Protein AF-A0A957HZ79-F1 (afdb_monomer_lite)

Secondary structure (DSSP, 8-state):
--SEEEEEE-TTSS-EEEEEEB-TTS-B-S--EEEEEE-EEEEE-TTSS-EEEEEEETTEEEEEEE-TTSTT---EEEEEEB--------SSPPPHHHHHHHHHHHTTS----S----PPPPPSSTTS-SSPEEEPSSBSSS-EEETTTHHHHHHHHHHHHHHHSS-GGGBEEES---TTPPPPTTS-S--GGGGT-EEEE-GGGGSSSS-SEEEEEEEETTEEEEEEEEEPS--SSSSSB---SPPEEGGGGGSS-HHHHHHTSEE-SSPPPS-EEEHHHHHHHTT-EE-PPPTTTTT-GGG--TTEEE--TT--HHHHTT-

Foldseek 3Di:
DLQWDWFWDCPPQFTWIWIFGADPVRDGPDDIGTLQDTFGQWEAEPVNQKIWGWDDDPQKIFIWIDGSPDHPDIDTPDMDRHDDDNDYYDPDDDDVVNVVVVCVVVVPDPPDQLWDLPADDQDPDPPDFRWDWDADQAAEPGRTATSRQRRLLVSLQVVCCVQAVDRQVRYFDAQADDLPGDDDVPDDSLDLSPLRFKTFGDPCQLQDPDHQKFWAWRRDPNFIAIWIKGFHPDFPPPHAAFDDGFTWRQNQLVDPDVVQLQQNTGTDPDRDRTGIDGSQSSCVSSQWHFDTFAPRCSNDVVSRRNRMTGRQVPDDSVRSNSD

pLDDT: mean 90.39, std 8.19, range [56.56, 98.75]

Structure (mmCIF, N/CA/C/O backbone):
data_AF-A0A957HZ79-F1
#
_entry.id   AF-A0A957HZ79-F1
#
loop_
_atom_site.group_PDB
_atom_site.id
_atom_site.type_symbol
_atom_site.label_atom_id
_atom_site.label_alt_id
_atom_site.label_comp_id
_atom_site.label_asym_id
_atom_site.label_entity_id
_atom_site.label_seq_id
_atom_site.pdbx_PDB_ins_code
_atom_site.Cartn_x
_atom_site.Cartn_y
_atom_site.Cartn_z
_atom_site.occupancy
_atom_site.B_iso_or_equiv
_atom_site.auth_seq_id
_atom_site.auth_comp_id
_atom_site.auth_asym_id
_atom_site.auth_atom_id
_atom_site.pdbx_PDB_model_num
ATOM 1 N N . ASP A 1 1 ? 10.209 -15.188 -29.063 1.00 81.69 1 ASP A N 1
ATOM 2 C CA . ASP A 1 1 ? 11.389 -15.549 -29.890 1.00 81.69 1 ASP A CA 1
ATOM 3 C C . ASP A 1 1 ? 12.733 -15.030 -29.335 1.00 81.69 1 ASP A C 1
ATOM 5 O O . ASP A 1 1 ? 13.756 -15.234 -29.975 1.00 81.69 1 ASP A O 1
ATOM 9 N N . GLY A 1 2 ? 12.757 -14.369 -28.166 1.00 84.69 2 GLY A N 1
ATOM 10 C CA . GLY A 1 2 ? 13.987 -13.846 -27.555 1.00 84.69 2 GLY A CA 1
ATOM 11 C C . GLY A 1 2 ? 14.471 -12.502 -28.109 1.00 84.69 2 GLY A C 1
ATOM 12 O O . GLY A 1 2 ? 15.442 -11.965 -27.593 1.00 84.69 2 GLY A O 1
ATOM 13 N N . ARG A 1 3 ? 13.792 -11.920 -29.108 1.00 90.69 3 ARG A N 1
ATOM 14 C CA . ARG A 1 3 ? 14.227 -10.667 -29.755 1.00 90.69 3 ARG A CA 1
ATOM 15 C C . ARG A 1 3 ? 13.744 -9.403 -29.052 1.00 90.69 3 ARG A C 1
ATOM 17 O O . ARG A 1 3 ? 14.265 -8.325 -29.318 1.00 90.69 3 ARG A O 1
ATOM 24 N N . PHE A 1 4 ? 12.737 -9.515 -28.189 1.00 92.25 4 PHE A N 1
ATOM 25 C CA . PHE A 1 4 ? 12.157 -8.380 -27.481 1.00 92.25 4 PHE A CA 1
ATOM 26 C C . PHE A 1 4 ? 11.861 -8.719 -26.022 1.00 92.25 4 PHE A C 1
ATOM 28 O O . PHE A 1 4 ? 11.250 -9.744 -25.720 1.00 92.25 4 PHE A O 1
ATOM 35 N N . LEU A 1 5 ? 12.223 -7.805 -25.124 1.00 92.88 5 LEU A N 1
ATOM 36 C CA . LEU A 1 5 ? 11.755 -7.781 -23.741 1.00 92.88 5 LEU A CA 1
ATOM 37 C C . LEU A 1 5 ? 10.583 -6.804 -23.637 1.00 92.88 5 LEU A C 1
ATOM 39 O O . LEU A 1 5 ? 10.769 -5.608 -23.849 1.00 92.88 5 LEU A O 1
ATOM 43 N N . ALA A 1 6 ? 9.389 -7.293 -23.297 1.00 92.50 6 ALA A N 1
ATOM 44 C CA . ALA A 1 6 ? 8.290 -6.403 -22.929 1.00 92.50 6 ALA A CA 1
ATOM 45 C C . ALA A 1 6 ? 8.449 -5.957 -21.474 1.00 92.50 6 ALA A C 1
ATOM 47 O O . ALA A 1 6 ? 8.749 -6.764 -20.593 1.00 92.50 6 ALA A O 1
ATOM 48 N N . TYR A 1 7 ? 8.233 -4.674 -21.227 1.00 91.12 7 TYR A N 1
ATOM 49 C CA . TYR A 1 7 ? 8.228 -4.089 -19.895 1.00 91.12 7 TYR A CA 1
ATOM 50 C C . TYR A 1 7 ? 7.207 -2.951 -19.836 1.00 91.12 7 TYR A C 1
ATOM 52 O O . TYR A 1 7 ? 6.632 -2.559 -20.852 1.00 91.12 7 TYR A O 1
ATOM 60 N N . TYR A 1 8 ? 6.964 -2.442 -18.634 1.00 89.50 8 TYR A N 1
ATOM 61 C CA . TYR A 1 8 ? 6.154 -1.252 -18.424 1.00 89.50 8 TYR A CA 1
ATOM 62 C C . TYR A 1 8 ? 6.941 -0.239 -17.606 1.00 89.50 8 TYR A C 1
ATOM 64 O O . TYR A 1 8 ? 7.771 -0.612 -16.773 1.00 89.50 8 TYR A O 1
ATOM 72 N N . ASP A 1 9 ? 6.681 1.038 -17.836 1.00 83.44 9 ASP A N 1
ATOM 73 C CA . ASP A 1 9 ? 7.237 2.120 -17.037 1.00 83.44 9 ASP A CA 1
ATOM 74 C C . ASP A 1 9 ? 6.177 3.190 -16.758 1.00 83.44 9 ASP A C 1
ATOM 76 O O . ASP A 1 9 ? 5.139 3.239 -17.410 1.00 83.44 9 ASP A O 1
ATOM 80 N N . HIS A 1 10 ? 6.432 4.020 -15.747 1.00 74.25 10 HIS A N 1
ATOM 81 C CA . HIS A 1 10 ? 5.531 5.095 -15.319 1.00 74.25 10 HIS A CA 1
ATOM 82 C C . HIS A 1 10 ? 6.038 6.482 -15.741 1.00 74.25 10 HIS A C 1
ATOM 84 O O . HIS A 1 10 ? 5.609 7.490 -15.178 1.00 74.25 10 HIS A O 1
ATOM 90 N N . SER A 1 11 ? 6.971 6.567 -16.698 1.00 65.50 11 SER A N 1
ATOM 91 C CA . SER A 1 11 ? 7.615 7.842 -17.055 1.00 65.50 11 SER A CA 1
ATOM 92 C C . SER A 1 11 ? 6.627 8.893 -17.575 1.00 65.50 11 SER A C 1
ATOM 94 O O . SER A 1 11 ? 6.889 10.090 -17.468 1.00 65.50 11 SER A O 1
ATOM 96 N N . THR A 1 12 ? 5.468 8.459 -18.076 1.00 64.12 12 THR A N 1
ATOM 97 C CA . THR A 1 12 ? 4.397 9.309 -18.613 1.00 64.12 12 THR A CA 1
ATOM 98 C C . THR A 1 12 ? 3.254 9.579 -17.627 1.00 64.12 12 THR A C 1
ATOM 100 O O . THR A 1 12 ? 2.228 10.120 -18.031 1.00 64.12 12 THR A O 1
ATOM 103 N N . GLY A 1 13 ? 3.395 9.211 -16.347 1.00 65.75 13 GLY A N 1
ATOM 104 C CA . GLY A 1 13 ? 2.358 9.399 -15.316 1.00 65.75 13 GLY A CA 1
ATOM 105 C C . GLY A 1 13 ? 1.261 8.326 -15.297 1.00 65.75 13 GLY A C 1
ATOM 106 O O . GLY A 1 13 ? 0.335 8.402 -14.501 1.00 65.75 13 GLY A O 1
ATOM 107 N N . PHE A 1 14 ? 1.366 7.315 -16.155 1.00 74.12 14 PHE A N 1
ATOM 108 C CA . PHE A 1 14 ? 0.546 6.102 -16.168 1.00 74.12 14 PHE A CA 1
ATOM 109 C C . PHE A 1 14 ? 1.409 4.943 -16.690 1.00 74.12 14 PHE A C 1
ATOM 111 O O . PHE A 1 14 ? 2.385 5.210 -17.398 1.00 74.12 14 PHE A O 1
ATOM 118 N N . PRO A 1 15 ? 1.098 3.677 -16.353 1.00 84.44 15 PRO A N 1
ATOM 119 C CA . PRO A 1 15 ? 1.903 2.546 -16.791 1.00 84.44 15 PRO A CA 1
ATOM 120 C C . PRO A 1 15 ? 1.748 2.352 -18.304 1.00 84.44 15 PRO A C 1
ATOM 122 O O . PRO A 1 15 ? 0.656 2.060 -18.796 1.00 84.44 15 PRO A O 1
ATOM 125 N N . LEU A 1 16 ? 2.836 2.551 -19.044 1.00 88.12 16 LEU A N 1
ATOM 126 C CA . LEU A 1 16 ? 2.890 2.403 -20.496 1.00 88.12 16 LEU A CA 1
ATOM 127 C C . LEU A 1 16 ? 3.732 1.184 -20.865 1.00 88.12 16 LEU A C 1
ATOM 129 O O . LEU A 1 16 ? 4.844 1.012 -20.365 1.00 88.12 16 LEU A O 1
ATOM 133 N N . LEU A 1 17 ? 3.209 0.358 -21.770 1.00 90.75 17 LEU A N 1
ATOM 134 C CA . LEU A 1 17 ? 3.905 -0.817 -22.276 1.00 90.75 17 LEU A CA 1
ATOM 135 C C . LEU A 1 17 ? 4.910 -0.448 -23.369 1.00 90.75 17 LEU A C 1
ATOM 137 O O . LEU A 1 17 ? 4.595 0.265 -24.329 1.00 90.75 17 LEU A O 1
ATOM 141 N N . SER A 1 18 ? 6.104 -1.015 -23.244 1.00 91.50 18 SER A N 1
ATOM 142 C CA . SER A 1 18 ? 7.219 -0.840 -24.168 1.00 91.50 18 SER A CA 1
ATOM 143 C C . SER A 1 18 ? 7.893 -2.181 -24.466 1.00 91.50 18 SER A C 1
ATOM 145 O O . SER A 1 18 ? 7.896 -3.094 -23.640 1.00 91.50 18 SER A O 1
ATOM 147 N N . ALA A 1 19 ? 8.498 -2.298 -25.646 1.00 92.62 19 ALA A N 1
ATOM 148 C CA . ALA A 1 19 ? 9.328 -3.429 -26.045 1.00 92.62 19 ALA A CA 1
ATOM 149 C C . ALA A 1 19 ? 10.775 -2.975 -26.264 1.00 92.62 19 ALA A C 1
ATOM 151 O O . ALA A 1 19 ? 11.046 -2.061 -27.043 1.00 92.62 19 ALA A O 1
ATOM 152 N N . LEU A 1 20 ? 11.717 -3.624 -25.584 1.00 94.38 20 LEU A N 1
ATOM 153 C CA . LEU A 1 20 ? 13.149 -3.406 -25.741 1.00 94.38 20 LEU A CA 1
ATOM 154 C C . LEU A 1 20 ? 13.729 -4.446 -26.713 1.00 94.38 20 LEU A C 1
ATOM 156 O O . LEU A 1 20 ? 13.663 -5.635 -26.398 1.00 94.38 20 LEU A O 1
ATOM 160 N N . PRO A 1 21 ? 14.318 -4.037 -27.852 1.00 94.88 21 PRO A N 1
ATOM 161 C CA . PRO A 1 21 ? 15.011 -4.955 -28.750 1.00 94.88 21 PRO A CA 1
ATOM 162 C C . PRO A 1 21 ? 16.243 -5.566 -28.079 1.00 94.88 21 PRO A C 1
ATOM 164 O O . PRO A 1 21 ? 17.042 -4.843 -27.470 1.00 94.88 21 PRO A O 1
ATOM 167 N N . LEU A 1 22 ? 16.412 -6.875 -28.239 1.00 96.12 22 LEU A N 1
ATOM 168 C CA . LEU A 1 22 ? 17.531 -7.656 -27.723 1.00 96.12 22 LEU A CA 1
ATOM 169 C C . LEU A 1 22 ? 18.355 -8.266 -28.864 1.00 96.12 22 LEU A C 1
ATOM 171 O O . LEU A 1 22 ? 17.818 -8.588 -29.925 1.00 96.12 22 LEU A O 1
ATOM 175 N N . ASP A 1 23 ? 19.659 -8.415 -28.640 1.00 94.56 23 ASP A N 1
ATOM 176 C CA . ASP A 1 23 ? 20.551 -9.185 -29.506 1.00 94.56 23 ASP A CA 1
ATOM 177 C C . ASP A 1 23 ? 20.491 -10.688 -29.173 1.00 94.56 23 ASP A C 1
ATOM 179 O O . ASP A 1 23 ? 19.795 -11.118 -28.252 1.00 94.56 23 ASP A O 1
ATOM 183 N N . GLU A 1 24 ? 21.239 -11.504 -29.919 1.00 91.69 24 GLU A N 1
ATOM 184 C CA . GLU A 1 24 ? 21.297 -12.962 -29.722 1.00 91.69 24 GLU A CA 1
ATOM 185 C C . GLU A 1 24 ? 21.813 -13.378 -28.334 1.00 91.69 24 GLU A C 1
ATOM 187 O O . GLU A 1 24 ? 21.552 -14.492 -27.885 1.00 91.69 24 GLU A O 1
ATOM 192 N N . ASN A 1 25 ? 22.517 -12.482 -27.637 1.00 91.94 25 ASN A N 1
ATOM 193 C CA . ASN A 1 25 ? 23.038 -12.700 -26.291 1.00 91.94 25 ASN A CA 1
ATOM 194 C C . ASN A 1 25 ? 22.108 -12.127 -25.204 1.00 91.94 25 ASN A C 1
ATOM 196 O O . ASN A 1 25 ? 22.459 -12.158 -24.024 1.00 91.94 25 ASN A O 1
ATOM 200 N N . GLY A 1 26 ? 20.942 -11.586 -25.577 1.00 88.88 26 GLY A N 1
ATOM 201 C CA . GLY A 1 26 ? 19.996 -10.953 -24.659 1.00 88.88 26 GLY A CA 1
ATOM 202 C C . GLY A 1 26 ? 20.403 -9.548 -24.202 1.00 88.88 26 GLY A C 1
ATOM 203 O O . GLY A 1 26 ? 19.780 -9.005 -23.288 1.00 88.88 26 GLY A O 1
ATOM 204 N N . ASN A 1 27 ? 21.421 -8.935 -24.811 1.00 93.31 27 ASN A N 1
ATOM 205 C CA . ASN A 1 27 ? 21.784 -7.550 -24.523 1.00 93.31 27 ASN A CA 1
ATOM 206 C C . ASN A 1 27 ? 20.886 -6.587 -25.293 1.00 93.31 27 ASN A C 1
ATOM 208 O O . ASN A 1 27 ? 20.356 -6.901 -26.355 1.00 93.31 27 ASN A O 1
ATOM 212 N N . ARG A 1 28 ? 20.769 -5.359 -24.786 1.00 94.50 28 ARG A N 1
ATOM 213 C CA . ARG A 1 28 ? 20.040 -4.284 -25.463 1.00 94.50 28 ARG A CA 1
ATOM 214 C C . ARG A 1 28 ? 20.625 -4.015 -26.857 1.00 94.50 28 ARG A C 1
ATOM 216 O O . ARG A 1 28 ? 21.751 -3.536 -26.965 1.00 94.50 28 ARG A O 1
ATOM 223 N N . ALA A 1 29 ? 19.817 -4.218 -27.895 1.00 94.75 29 ALA A N 1
ATOM 224 C CA . ALA A 1 29 ? 20.186 -3.991 -29.296 1.00 94.75 29 ALA A CA 1
ATOM 225 C C . ALA A 1 29 ? 19.669 -2.660 -29.872 1.00 94.75 29 ALA A C 1
ATOM 227 O O . ALA A 1 29 ? 20.033 -2.281 -30.984 1.00 94.75 29 ALA A O 1
ATOM 228 N N . GLY A 1 30 ? 18.815 -1.932 -29.144 1.00 94.25 30 GLY A N 1
ATOM 229 C CA . GLY A 1 30 ? 18.232 -0.688 -29.644 1.00 94.25 30 GLY A CA 1
ATOM 230 C C . GLY A 1 30 ? 17.492 0.146 -28.600 1.00 94.25 30 GLY A C 1
ATOM 231 O O . GLY A 1 30 ? 17.511 -0.132 -27.395 1.00 94.25 30 GLY A O 1
ATOM 232 N N . ALA A 1 31 ? 16.847 1.214 -29.070 1.00 93.31 31 ALA A N 1
ATOM 233 C CA . ALA A 1 31 ? 15.926 2.003 -28.260 1.00 93.31 31 ALA A CA 1
ATOM 234 C C . ALA A 1 31 ? 14.648 1.204 -27.965 1.00 93.31 31 ALA A C 1
ATOM 236 O O . ALA A 1 31 ? 14.238 0.373 -28.770 1.00 93.31 31 ALA A O 1
ATOM 237 N N . ALA A 1 32 ? 14.032 1.463 -26.811 1.00 91.94 32 ALA A N 1
ATOM 238 C CA . ALA A 1 32 ? 12.734 0.884 -26.508 1.00 91.94 32 ALA A CA 1
ATOM 239 C C . ALA A 1 32 ? 11.662 1.476 -27.431 1.00 91.94 32 ALA A C 1
ATOM 241 O O . ALA A 1 32 ? 11.712 2.658 -27.776 1.00 91.94 32 ALA A O 1
ATOM 242 N N . ILE A 1 33 ? 10.705 0.642 -27.818 1.00 90.56 33 ILE A N 1
ATOM 243 C CA . ILE A 1 33 ? 9.605 0.984 -28.712 1.00 90.56 33 ILE A CA 1
ATOM 244 C C . ILE A 1 33 ? 8.326 0.970 -27.882 1.00 90.56 33 ILE A C 1
ATOM 246 O O . ILE A 1 33 ? 8.025 -0.033 -27.239 1.00 90.56 33 ILE A O 1
ATOM 250 N N . SER A 1 34 ? 7.571 2.069 -27.892 1.00 88.25 34 SER A N 1
ATOM 251 C CA . SER A 1 34 ? 6.265 2.097 -27.231 1.00 88.25 34 SER A CA 1
ATOM 252 C C . SER A 1 34 ? 5.271 1.220 -27.986 1.00 88.25 34 SER A C 1
ATOM 254 O O . SER A 1 34 ? 5.138 1.331 -29.206 1.00 88.25 34 SER A O 1
ATOM 256 N N . LEU A 1 35 ? 4.534 0.393 -27.248 1.00 87.44 35 LEU A N 1
ATOM 257 C CA . LEU A 1 35 ? 3.477 -0.454 -27.801 1.00 87.44 35 LEU A CA 1
ATOM 258 C C . LEU A 1 35 ? 2.124 0.271 -27.872 1.00 87.44 35 LEU A C 1
ATOM 260 O O . LEU A 1 35 ? 1.146 -0.307 -28.332 1.00 87.44 35 LEU A O 1
ATOM 264 N N . GLY A 1 36 ? 2.050 1.526 -27.409 1.00 81.94 36 GLY A N 1
ATOM 265 C CA . GLY A 1 36 ? 0.823 2.332 -27.425 1.00 81.94 36 GLY A CA 1
ATOM 266 C C . GLY A 1 36 ? -0.283 1.825 -26.490 1.00 81.94 36 GLY A C 1
ATOM 267 O O . GLY A 1 36 ? -1.427 2.255 -26.612 1.00 81.94 36 GLY A O 1
ATOM 268 N N . GLN A 1 37 ? 0.040 0.910 -25.573 1.00 84.50 37 GLN A N 1
ATOM 269 C CA . GLN A 1 37 ? -0.912 0.258 -24.675 1.00 84.50 37 GLN A CA 1
ATOM 270 C C . GLN A 1 37 ? -0.624 0.638 -23.224 1.00 84.50 37 GLN A C 1
ATOM 272 O O . GLN A 1 37 ? 0.531 0.652 -22.799 1.00 84.50 37 GLN A O 1
ATOM 277 N N . GLN A 1 38 ? -1.678 0.962 -22.476 1.00 87.44 38 GLN A N 1
ATOM 278 C CA . GLN A 1 38 ? -1.589 1.265 -21.050 1.00 87.44 38 GLN A CA 1
ATOM 279 C C . GLN A 1 38 ? -1.857 0.003 -20.239 1.00 87.44 38 GLN A C 1
ATOM 281 O O . GLN A 1 38 ? -2.809 -0.716 -20.527 1.00 87.44 38 GLN A O 1
ATOM 286 N N . GLY A 1 39 ? -1.041 -0.245 -19.222 1.00 88.94 39 GLY A N 1
ATOM 287 C CA . GLY A 1 39 ? -1.159 -1.406 -18.352 1.00 88.94 39 GLY A CA 1
ATOM 288 C C . GLY A 1 39 ? 0.190 -1.872 -17.831 1.00 88.94 39 GLY A C 1
ATOM 289 O O . GLY A 1 39 ? 1.230 -1.284 -18.124 1.00 88.94 39 GLY A O 1
ATOM 290 N N . TYR A 1 40 ? 0.172 -2.934 -17.039 1.00 89.38 40 TYR A N 1
ATOM 291 C CA . TYR A 1 40 ? 1.354 -3.452 -16.365 1.00 89.38 40 TYR A CA 1
ATOM 292 C C . TYR A 1 40 ? 1.478 -4.970 -16.496 1.00 89.38 40 TYR A C 1
ATOM 294 O O . TYR A 1 40 ? 0.552 -5.663 -16.918 1.00 89.38 40 TYR A O 1
ATOM 302 N N . GLN A 1 41 ? 2.664 -5.473 -16.137 1.00 90.56 41 GLN A N 1
ATOM 303 C CA . GLN A 1 41 ? 3.030 -6.895 -16.181 1.00 90.56 41 GLN A CA 1
ATOM 304 C C . GLN A 1 41 ? 2.735 -7.562 -17.541 1.00 90.56 41 GLN A C 1
ATOM 306 O O . GLN A 1 41 ? 1.978 -8.531 -17.598 1.00 90.56 41 GLN A O 1
ATOM 311 N N . PRO A 1 42 ? 3.316 -7.055 -18.647 1.00 93.50 42 PRO A N 1
ATOM 312 C CA . PRO A 1 42 ? 3.097 -7.646 -19.955 1.00 93.50 42 PRO A CA 1
ATOM 313 C C . PRO A 1 42 ? 3.722 -9.044 -20.051 1.00 93.50 42 PRO A C 1
ATOM 315 O O . PRO A 1 42 ? 4.847 -9.263 -19.596 1.00 93.50 42 PRO A O 1
ATOM 318 N N . ALA A 1 43 ? 3.028 -9.964 -20.716 1.00 93.69 43 ALA A N 1
ATOM 319 C CA . ALA A 1 43 ? 3.536 -11.287 -21.055 1.00 93.69 43 ALA A CA 1
ATOM 320 C C . ALA A 1 43 ? 3.297 -11.599 -22.534 1.00 93.69 43 ALA A C 1
ATOM 322 O O . ALA A 1 43 ? 2.169 -11.554 -23.031 1.00 93.69 43 ALA A O 1
ATOM 323 N N . TRP A 1 44 ? 4.381 -11.933 -23.234 1.00 93.00 44 TRP A N 1
ATOM 324 C CA . TRP A 1 44 ? 4.345 -12.324 -24.637 1.00 93.00 44 TRP A CA 1
ATOM 325 C C . TRP A 1 44 ? 3.624 -13.655 -24.827 1.00 93.00 44 TRP A C 1
ATOM 327 O O . TRP A 1 44 ? 3.871 -14.624 -24.108 1.00 93.00 44 TRP A O 1
ATOM 337 N N . SER A 1 45 ? 2.775 -13.703 -25.845 1.00 92.25 45 SER A N 1
ATOM 338 C CA . SER A 1 45 ? 2.234 -14.950 -26.378 1.00 92.25 45 SER A CA 1
ATOM 339 C C . SER A 1 45 ? 3.352 -15.839 -26.949 1.00 92.25 45 SER A C 1
ATOM 341 O O . SER A 1 45 ? 4.387 -15.331 -27.398 1.00 92.25 45 SER A O 1
ATOM 343 N N . PRO A 1 46 ? 3.163 -17.169 -26.990 1.00 91.00 46 PRO A N 1
ATOM 344 C CA . PRO A 1 46 ? 4.193 -18.099 -27.454 1.00 91.00 46 PRO A CA 1
ATOM 345 C C . PRO A 1 46 ? 4.599 -17.884 -28.919 1.00 91.00 46 PRO A C 1
ATOM 347 O O . PRO A 1 46 ? 5.764 -18.071 -29.267 1.00 91.00 46 PRO A O 1
ATOM 350 N N . ASN A 1 47 ? 3.666 -17.439 -29.767 1.00 89.44 47 ASN A N 1
ATOM 351 C CA . ASN A 1 47 ? 3.915 -17.076 -31.167 1.00 89.44 47 ASN A CA 1
ATOM 352 C C . ASN A 1 47 ? 4.486 -15.655 -31.337 1.00 89.44 47 ASN A C 1
ATOM 354 O O . ASN A 1 47 ? 4.857 -15.289 -32.445 1.00 89.44 47 ASN A O 1
ATOM 358 N N . SER A 1 48 ? 4.608 -14.869 -30.258 1.00 88.56 48 SER A N 1
ATOM 359 C CA . SER A 1 48 ? 5.128 -13.491 -30.277 1.00 88.56 48 SER A CA 1
ATOM 360 C C . SER A 1 48 ? 4.293 -12.506 -31.119 1.00 88.56 48 SER A C 1
ATOM 362 O O . SER A 1 48 ? 4.773 -11.428 -31.458 1.00 88.56 48 SER A O 1
ATOM 364 N N . GLU A 1 49 ? 3.036 -12.847 -31.419 1.00 87.81 49 GLU A N 1
ATOM 365 C CA . GLU A 1 49 ? 2.104 -11.999 -32.188 1.00 87.81 49 GLU A CA 1
ATOM 366 C C . GLU A 1 49 ? 1.194 -11.157 -31.286 1.00 87.81 49 GLU A C 1
ATOM 368 O O . GLU A 1 49 ? 0.506 -10.249 -31.736 1.00 87.81 49 GLU A O 1
ATOM 373 N N . SER A 1 50 ? 1.150 -11.462 -29.993 1.00 89.81 50 SER A N 1
ATOM 374 C CA . SER A 1 50 ? 0.315 -10.755 -29.021 1.00 89.81 50 SER A CA 1
ATOM 375 C C . SER A 1 50 ? 0.974 -10.687 -27.649 1.00 89.81 50 SER A C 1
ATOM 377 O O . SER A 1 50 ? 1.871 -11.471 -27.326 1.00 89.81 50 SER A O 1
ATOM 379 N N . LEU A 1 51 ? 0.493 -9.777 -26.816 1.00 92.00 51 LEU A N 1
ATOM 380 C CA . LEU A 1 51 ? 0.821 -9.671 -25.399 1.00 92.00 51 LEU A CA 1
ATOM 381 C C . LEU A 1 51 ? -0.460 -9.654 -24.571 1.00 92.00 51 LEU A C 1
ATOM 383 O O . LEU A 1 51 ? -1.459 -9.082 -24.996 1.00 92.00 51 LEU A O 1
ATOM 387 N N . VAL A 1 52 ? -0.416 -10.257 -23.384 1.00 93.94 52 VA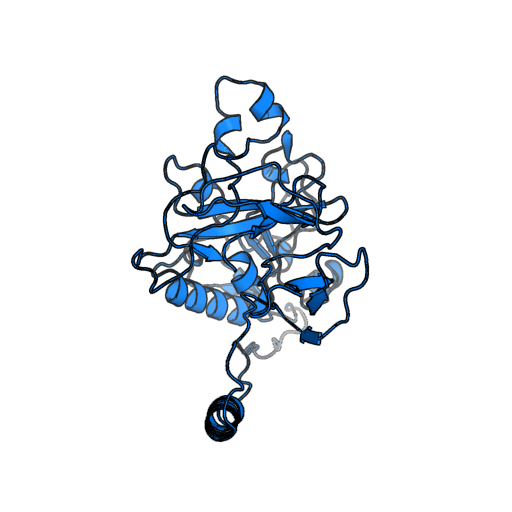L A N 1
ATOM 388 C CA . VAL A 1 52 ? -1.405 -9.992 -22.329 1.00 93.94 52 VAL A CA 1
ATOM 389 C C . VAL A 1 52 ? -0.819 -9.048 -21.305 1.00 93.94 52 VAL A C 1
ATOM 391 O O . VAL A 1 52 ? 0.390 -9.047 -21.091 1.00 93.94 52 VAL A O 1
ATOM 394 N N . PHE A 1 53 ? -1.666 -8.250 -20.678 1.00 93.50 53 PHE A N 1
ATOM 395 C CA . PHE A 1 53 ? -1.279 -7.283 -19.659 1.00 93.50 53 PHE A CA 1
ATOM 396 C C . PHE A 1 53 ? -2.478 -6.965 -18.775 1.00 93.50 53 PHE A C 1
ATOM 398 O O . PHE A 1 53 ? -3.629 -7.213 -19.145 1.00 93.50 53 PHE A O 1
ATOM 405 N N . VAL A 1 54 ? -2.198 -6.420 -17.597 1.00 93.75 54 VAL A N 1
ATOM 406 C CA . VAL A 1 54 ? -3.226 -6.054 -16.628 1.00 93.75 54 VAL A CA 1
ATOM 407 C C . VAL A 1 54 ? -3.494 -4.556 -16.690 1.00 93.75 54 VAL A C 1
ATOM 409 O O . VAL A 1 54 ? -2.570 -3.746 -16.794 1.00 93.75 54 VAL A O 1
ATOM 412 N N . VAL A 1 55 ? -4.770 -4.192 -16.612 1.00 90.44 55 VAL A N 1
ATOM 413 C CA . VAL A 1 55 ? -5.240 -2.816 -16.449 1.00 90.44 55 VAL A CA 1
ATOM 414 C C . VAL A 1 55 ? -6.131 -2.758 -15.221 1.00 90.44 55 VAL A C 1
ATOM 416 O O . VAL A 1 55 ? -7.066 -3.545 -15.112 1.00 90.44 55 VAL A O 1
ATOM 419 N N . ASP A 1 56 ? -5.887 -1.800 -14.333 1.00 86.38 56 ASP A N 1
ATOM 420 C CA . ASP A 1 56 ? -6.765 -1.548 -13.191 1.00 86.38 56 ASP A CA 1
ATOM 421 C C . ASP A 1 56 ? -7.691 -0.369 -13.467 1.00 86.38 56 ASP A C 1
ATOM 423 O O . ASP A 1 56 ? -7.285 0.656 -14.021 1.00 86.38 56 ASP A O 1
ATOM 427 N N . LYS A 1 57 ? -8.947 -0.500 -13.042 1.00 80.88 57 LYS A N 1
ATOM 428 C CA . LYS A 1 57 ? -9.926 0.585 -13.038 1.00 80.88 57 LYS A CA 1
ATOM 429 C C . LYS A 1 57 ? -10.755 0.510 -11.759 1.00 80.88 57 LYS A C 1
ATOM 431 O O . LYS A 1 57 ? -11.725 -0.244 -11.677 1.00 80.88 57 LYS A O 1
ATOM 436 N N . GLY A 1 58 ? -10.384 1.327 -10.776 1.00 76.62 58 GLY A N 1
ATOM 437 C CA . GLY A 1 58 ? -10.951 1.241 -9.430 1.00 76.62 58 GLY A CA 1
ATOM 438 C C . GLY A 1 58 ? -10.597 -0.102 -8.789 1.00 76.62 58 GLY A C 1
ATOM 439 O O . GLY A 1 58 ? -9.449 -0.522 -8.849 1.00 76.62 58 GLY A O 1
ATOM 440 N N . GLU A 1 59 ? -11.591 -0.793 -8.235 1.00 73.50 59 GLU A N 1
ATOM 441 C CA . GLU A 1 59 ? -11.434 -2.106 -7.581 1.00 73.50 59 GLU A CA 1
ATOM 442 C C . GLU A 1 59 ? -11.431 -3.294 -8.560 1.00 73.50 59 GLU A C 1
ATOM 444 O O . GLU A 1 59 ? -11.379 -4.458 -8.155 1.00 73.50 59 GLU A O 1
ATOM 449 N N . ARG A 1 60 ? -11.530 -3.020 -9.865 1.00 83.94 60 ARG A N 1
ATOM 450 C CA . ARG A 1 60 ? -11.569 -4.053 -10.900 1.00 83.94 60 ARG A CA 1
ATOM 451 C C . ARG A 1 60 ? -10.262 -4.089 -11.665 1.00 83.94 60 ARG A C 1
ATOM 453 O O . ARG A 1 60 ? -9.812 -3.058 -12.170 1.00 83.94 60 ARG A O 1
ATOM 460 N N . SER A 1 61 ? -9.730 -5.290 -11.833 1.00 90.62 61 SER A N 1
ATOM 461 C CA . SER A 1 61 ? -8.618 -5.559 -12.736 1.00 90.62 61 SER A CA 1
ATOM 462 C C . SER A 1 61 ? -9.116 -6.265 -13.992 1.00 90.62 61 SER A C 1
ATOM 464 O O . SER A 1 61 ? -9.997 -7.131 -13.954 1.00 90.62 61 SER A O 1
ATOM 466 N N . PHE A 1 62 ? -8.522 -5.905 -15.121 1.00 92.44 62 PHE A N 1
ATOM 467 C CA . PHE A 1 62 ? -8.837 -6.423 -16.442 1.00 92.44 62 PHE A CA 1
ATOM 468 C C . PHE A 1 62 ? -7.590 -7.076 -17.015 1.00 92.44 62 PHE A C 1
ATOM 470 O O . PHE A 1 62 ? -6.529 -6.455 -17.060 1.00 92.44 62 PHE A O 1
ATOM 477 N N . LEU A 1 63 ? -7.729 -8.314 -17.478 1.00 94.44 63 LEU A N 1
ATOM 478 C CA . LEU A 1 63 ? -6.748 -8.907 -18.370 1.00 94.44 63 LEU A CA 1
ATOM 479 C C . LEU A 1 63 ? -7.114 -8.481 -19.787 1.00 94.44 63 LEU A C 1
ATOM 481 O O . LEU A 1 63 ? -8.229 -8.726 -20.260 1.00 94.44 63 LEU A O 1
ATOM 485 N N . MET A 1 64 ? -6.171 -7.823 -20.437 1.00 92.88 64 MET A N 1
ATOM 486 C CA . MET A 1 64 ? -6.293 -7.345 -21.803 1.00 92.88 64 MET A CA 1
ATOM 487 C C . MET A 1 64 ? -5.305 -8.120 -22.665 1.00 92.88 64 MET A C 1
ATOM 489 O O . MET A 1 64 ? -4.203 -8.431 -22.211 1.00 92.88 64 MET A O 1
ATOM 493 N N . ALA A 1 65 ? -5.681 -8.418 -23.904 1.00 90.81 65 ALA A N 1
ATOM 494 C CA . ALA A 1 65 ? -4.750 -8.888 -24.923 1.00 90.81 65 ALA A CA 1
ATOM 495 C C . ALA A 1 65 ? -4.575 -7.794 -25.971 1.00 90.81 65 ALA A C 1
ATOM 497 O O . ALA A 1 65 ? -5.545 -7.131 -26.316 1.00 90.81 65 ALA A O 1
ATOM 498 N N . GLY A 1 66 ? -3.369 -7.612 -26.493 1.00 87.81 66 GLY A N 1
ATOM 499 C CA . GLY A 1 66 ? -3.096 -6.634 -27.540 1.00 87.81 66 GLY A CA 1
ATOM 500 C C . GLY A 1 66 ? -2.055 -7.121 -28.533 1.00 87.81 66 GLY A C 1
ATOM 501 O O . GLY A 1 66 ? -1.225 -7.975 -28.220 1.00 87.81 66 GLY A O 1
ATOM 502 N N . ASP A 1 67 ? -2.098 -6.558 -29.735 1.00 86.69 67 ASP A N 1
ATOM 503 C CA . ASP A 1 67 ? -1.122 -6.807 -30.796 1.00 86.69 67 ASP A CA 1
ATOM 504 C C . ASP A 1 67 ? -0.055 -5.697 -30.747 1.00 86.69 67 ASP A C 1
ATOM 506 O O . ASP A 1 67 ? -0.403 -4.513 -30.773 1.00 86.69 67 ASP A O 1
ATOM 510 N N . PRO A 1 68 ? 1.246 -6.027 -30.650 1.00 81.69 68 PRO A N 1
ATOM 511 C CA . PRO A 1 68 ? 2.319 -5.029 -30.638 1.00 81.69 68 PRO A CA 1
ATOM 512 C C . PRO A 1 68 ? 2.380 -4.183 -31.923 1.00 81.69 68 PRO A C 1
ATOM 514 O O . PRO A 1 68 ? 2.951 -3.093 -31.902 1.00 81.69 68 PRO A O 1
ATOM 517 N N . ASN A 1 69 ? 1.809 -4.667 -33.029 1.00 80.44 69 ASN A N 1
ATOM 518 C CA . ASN A 1 69 ? 1.748 -3.986 -34.321 1.00 80.44 69 ASN A CA 1
ATOM 519 C C . ASN A 1 69 ? 0.424 -3.235 -34.539 1.00 80.44 69 ASN A C 1
ATOM 521 O O . ASN A 1 69 ? 0.357 -2.383 -35.427 1.00 80.44 69 ASN A O 1
ATOM 525 N N . ALA A 1 70 ? -0.620 -3.519 -33.750 1.00 74.44 70 ALA A N 1
ATOM 526 C CA . ALA A 1 70 ? -1.910 -2.843 -33.850 1.00 74.44 70 ALA A CA 1
ATOM 527 C C . ALA A 1 70 ? -2.077 -1.835 -32.709 1.00 74.44 70 ALA A C 1
ATOM 529 O O . ALA A 1 70 ? -2.425 -2.162 -31.575 1.00 74.44 70 ALA A O 1
ATOM 530 N N . TRP A 1 71 ? -1.846 -0.564 -33.026 1.00 70.12 71 TRP A N 1
ATOM 531 C CA . TRP A 1 71 ? -1.989 0.518 -32.060 1.00 70.12 71 TRP A CA 1
ATOM 532 C C . TRP A 1 71 ? -3.439 0.678 -31.583 1.00 70.12 71 TRP A C 1
ATOM 534 O O . TRP A 1 71 ? -4.356 0.835 -32.387 1.00 70.12 71 TRP A O 1
ATOM 544 N N . GLY A 1 72 ? -3.635 0.695 -30.261 1.00 65.31 72 GLY A N 1
ATOM 545 C CA . GLY A 1 72 ? -4.907 1.061 -29.629 1.00 65.31 72 GLY A CA 1
ATOM 546 C C . GLY A 1 72 ? -6.022 0.011 -29.688 1.00 65.31 72 GLY A C 1
ATOM 547 O O . GLY A 1 72 ? -7.138 0.312 -29.266 1.00 65.31 72 GLY A O 1
ATOM 548 N N . VAL A 1 73 ? -5.755 -1.206 -30.174 1.00 65.81 73 VAL A N 1
ATOM 549 C CA . VAL A 1 73 ? -6.732 -2.305 -30.172 1.00 65.81 73 VAL A CA 1
ATOM 550 C C . VAL A 1 73 ? -6.324 -3.343 -29.135 1.00 65.81 73 VAL A C 1
ATOM 552 O O . VAL A 1 73 ? -5.361 -4.079 -29.332 1.00 65.81 73 VAL A O 1
ATOM 555 N N . ALA A 1 74 ? -7.086 -3.418 -28.045 1.00 75.31 74 ALA A N 1
ATOM 556 C CA . ALA A 1 74 ? -6.923 -4.459 -27.041 1.00 75.31 74 ALA A CA 1
ATOM 557 C C . ALA A 1 74 ? -8.293 -5.005 -26.604 1.00 75.31 74 ALA A C 1
ATOM 559 O O . ALA A 1 74 ? -9.040 -4.286 -25.933 1.00 75.31 74 ALA A O 1
ATOM 560 N N . PRO A 1 75 ? -8.688 -6.232 -26.994 1.00 80.50 75 PRO A N 1
ATOM 561 C CA . PRO A 1 75 ? -9.860 -6.875 -26.414 1.00 80.50 75 PRO A CA 1
ATOM 562 C C . PRO A 1 75 ? -9.655 -7.197 -24.927 1.00 80.50 75 PRO A C 1
ATOM 564 O O . PRO A 1 75 ? -8.591 -7.654 -24.506 1.00 80.50 75 PRO A O 1
ATOM 567 N N . GLN A 1 76 ? -10.722 -7.023 -24.145 1.00 82.81 76 GLN A N 1
ATOM 568 C CA . GLN A 1 76 ? -10.806 -7.571 -22.794 1.00 82.81 76 GLN A CA 1
ATOM 569 C C . GLN A 1 76 ? -10.928 -9.094 -22.881 1.00 82.81 76 GLN A C 1
ATOM 571 O O . GLN A 1 76 ? -11.858 -9.604 -23.508 1.00 82.81 76 GLN A O 1
ATOM 576 N N . THR A 1 77 ? -10.026 -9.816 -22.220 1.00 84.38 77 THR A N 1
ATOM 577 C CA . THR A 1 77 ? -10.054 -11.284 -22.163 1.00 84.38 77 THR A CA 1
ATOM 578 C C . THR A 1 77 ? -10.643 -11.797 -20.856 1.00 84.38 77 THR A C 1
ATOM 580 O O . THR A 1 77 ? -11.309 -12.828 -20.852 1.00 84.38 77 THR A O 1
ATOM 583 N N . PHE A 1 78 ? -10.434 -11.080 -19.751 1.00 90.00 78 PHE A N 1
ATOM 584 C CA . PHE A 1 78 ? -10.957 -11.440 -18.433 1.00 90.00 78 PHE A CA 1
ATOM 585 C C . PHE A 1 78 ? -11.140 -10.191 -17.565 1.00 90.00 78 PHE A C 1
ATOM 587 O O . PHE A 1 78 ? -10.438 -9.197 -17.744 1.00 90.00 78 PHE A O 1
ATOM 594 N N . ALA A 1 79 ? -12.078 -10.233 -16.622 1.00 90.75 79 ALA A N 1
ATOM 595 C CA . ALA A 1 79 ? -12.256 -9.185 -15.625 1.00 90.75 79 ALA A CA 1
ATOM 596 C C . ALA A 1 79 ? -12.511 -9.817 -14.261 1.00 90.75 79 ALA A C 1
ATOM 598 O O . ALA A 1 79 ? -13.320 -10.738 -14.158 1.00 90.75 79 ALA A O 1
ATOM 599 N N . SER A 1 80 ? -11.863 -9.277 -13.234 1.00 85.88 80 SER A N 1
ATOM 600 C CA . SER A 1 80 ? -12.045 -9.692 -11.846 1.00 85.88 80 SER A CA 1
ATOM 601 C C . SER A 1 80 ? -12.480 -8.518 -10.976 1.00 85.88 80 SER A C 1
ATOM 603 O O . SER A 1 80 ? -12.211 -7.356 -11.297 1.00 85.88 80 SER A O 1
ATOM 605 N N . ASN A 1 81 ? -13.146 -8.835 -9.870 1.00 79.25 81 ASN A N 1
ATOM 606 C CA . ASN A 1 81 ? -13.245 -7.939 -8.725 1.00 79.25 81 ASN A CA 1
ATOM 607 C C . ASN A 1 81 ? -12.064 -8.307 -7.821 1.00 79.25 81 ASN A C 1
ATOM 609 O O . ASN A 1 81 ? -11.992 -9.440 -7.353 1.00 79.25 81 ASN A O 1
ATOM 613 N N . GLY A 1 82 ? -11.101 -7.405 -7.666 1.00 77.62 82 GLY A N 1
ATOM 614 C CA . GLY A 1 82 ? -9.811 -7.709 -7.051 1.00 77.62 82 GLY A CA 1
ATOM 615 C C . GLY A 1 82 ? -8.658 -7.752 -8.052 1.00 77.62 82 GLY A C 1
ATOM 616 O O . GLY A 1 82 ? -8.839 -7.629 -9.267 1.00 77.62 82 GLY A O 1
ATOM 617 N N . ARG A 1 83 ? -7.451 -7.894 -7.505 1.00 81.94 83 ARG A N 1
ATOM 618 C CA . ARG A 1 83 ? -6.200 -7.691 -8.233 1.00 81.94 83 ARG A CA 1
ATOM 619 C C . ARG A 1 83 ? -5.868 -8.867 -9.144 1.00 81.94 83 ARG A C 1
ATOM 621 O O . ARG A 1 83 ? -5.794 -10.009 -8.701 1.00 81.94 83 ARG A O 1
ATOM 628 N N . LEU A 1 84 ? -5.549 -8.568 -10.399 1.00 89.00 84 LEU A N 1
ATOM 629 C CA . LEU A 1 84 ? -4.867 -9.508 -11.288 1.00 89.00 84 LEU A CA 1
ATOM 630 C C . LEU A 1 84 ? -3.364 -9.252 -11.259 1.00 89.00 84 LEU A C 1
ATOM 632 O O . LEU A 1 84 ? -2.913 -8.108 -11.263 1.00 89.00 84 LEU A O 1
ATOM 636 N N . ALA A 1 85 ? -2.574 -10.321 -11.232 1.00 86.38 85 ALA A N 1
ATOM 637 C CA . ALA A 1 85 ? -1.127 -10.209 -11.270 1.00 86.38 85 ALA A CA 1
ATOM 638 C C . ALA A 1 85 ? -0.481 -11.387 -12.002 1.00 86.38 85 ALA A C 1
ATOM 640 O O . ALA A 1 85 ? -1.027 -12.486 -12.036 1.00 86.38 85 ALA A O 1
ATOM 641 N N . ASN A 1 86 ? 0.718 -11.146 -12.532 1.00 86.25 86 ASN A N 1
ATOM 642 C CA . ASN A 1 86 ? 1.593 -12.136 -13.161 1.00 86.25 86 ASN A CA 1
ATOM 643 C C . ASN A 1 86 ? 0.902 -12.960 -14.264 1.00 86.25 86 ASN A C 1
ATOM 645 O O . ASN A 1 86 ? 0.936 -14.193 -14.218 1.00 86.25 86 ASN A O 1
ATOM 649 N N . PRO A 1 87 ? 0.271 -12.313 -15.263 1.00 91.88 87 PRO A N 1
ATOM 650 C CA . PRO A 1 87 ? -0.325 -13.055 -16.359 1.00 91.88 87 PRO A CA 1
ATOM 651 C C . PRO A 1 87 ? 0.756 -13.831 -17.121 1.00 91.88 87 PRO A C 1
ATOM 653 O O . PRO A 1 87 ? 1.893 -13.378 -17.264 1.00 91.88 87 PRO A O 1
ATOM 656 N N . SER A 1 88 ? 0.403 -15.013 -17.617 1.00 90.19 88 SER A N 1
ATOM 657 C CA . SER A 1 88 ? 1.314 -15.858 -18.384 1.00 90.19 88 SER A CA 1
ATOM 658 C C . SER A 1 88 ? 0.566 -16.618 -19.471 1.00 90.19 88 SER A C 1
ATOM 660 O O . SER A 1 88 ? -0.639 -16.850 -19.377 1.00 90.19 88 SER A O 1
ATOM 662 N N . TRP A 1 89 ? 1.299 -16.994 -20.515 1.00 89.06 89 TRP A N 1
ATOM 663 C CA . TRP A 1 89 ? 0.801 -17.851 -21.579 1.00 89.06 89 TRP A CA 1
ATOM 664 C C . TRP A 1 89 ? 1.400 -19.248 -21.465 1.00 89.06 89 TRP A C 1
ATOM 666 O O . TRP A 1 89 ? 2.582 -19.402 -21.162 1.00 89.06 89 TRP A O 1
ATOM 676 N N . SER A 1 90 ? 0.610 -20.256 -21.825 1.00 85.62 90 SER A N 1
ATOM 677 C CA . SER A 1 90 ? 1.114 -21.595 -22.116 1.00 85.62 90 SER A CA 1
ATOM 678 C C . SER A 1 90 ? 1.173 -21.807 -23.628 1.00 85.62 90 SER A C 1
ATOM 680 O O . SER A 1 90 ? 0.216 -21.510 -24.339 1.00 85.62 90 SER A O 1
ATOM 682 N N . ALA A 1 91 ? 2.290 -22.350 -24.123 1.00 86.44 91 ALA A N 1
ATOM 683 C CA . ALA A 1 91 ? 2.416 -22.824 -25.508 1.00 86.44 91 ALA A CA 1
ATOM 684 C C . ALA A 1 91 ? 1.659 -24.137 -25.754 1.00 86.44 91 ALA A C 1
ATOM 686 O O . ALA A 1 91 ? 1.433 -24.530 -26.896 1.00 86.44 91 ALA A O 1
ATOM 687 N N . ILE A 1 92 ? 1.297 -24.825 -24.673 1.00 86.44 92 ILE A N 1
ATOM 688 C CA . ILE A 1 92 ? 0.622 -26.113 -24.692 1.00 86.44 92 ILE A CA 1
ATOM 689 C C . ILE A 1 92 ? -0.834 -25.873 -24.312 1.00 86.44 92 ILE A C 1
ATOM 691 O O . ILE A 1 92 ? -1.121 -25.197 -23.320 1.00 86.44 92 ILE A O 1
ATOM 695 N N . THR A 1 93 ? -1.756 -26.443 -25.085 1.00 84.62 93 THR A N 1
ATOM 696 C CA . THR A 1 93 ? -3.156 -26.521 -24.672 1.00 84.62 93 THR A CA 1
ATOM 697 C C . THR A 1 93 ? -3.224 -27.342 -23.393 1.00 84.62 93 THR A C 1
ATOM 699 O O . THR A 1 93 ? -2.824 -28.505 -23.397 1.00 84.62 93 THR A O 1
ATOM 702 N N . LEU A 1 94 ? -3.690 -26.728 -22.304 1.00 83.81 94 LEU A N 1
ATOM 703 C CA . LEU A 1 94 ? -3.872 -27.436 -21.041 1.00 83.81 94 LEU A CA 1
ATOM 704 C C . LEU A 1 94 ? -4.817 -28.620 -21.294 1.00 83.81 94 LEU A C 1
ATOM 706 O O . LEU A 1 94 ? -5.924 -28.395 -21.795 1.00 83.81 94 LEU A O 1
ATOM 710 N N . PRO A 1 95 ? -4.392 -29.868 -21.032 1.00 88.50 95 PRO A N 1
ATOM 711 C CA . PRO A 1 95 ? -5.265 -31.005 -21.247 1.00 88.50 95 PRO A CA 1
ATOM 712 C C . PRO A 1 95 ? -6.429 -30.967 -20.244 1.00 88.50 95 PRO A C 1
ATOM 714 O O . PRO A 1 95 ? -6.329 -30.375 -19.166 1.00 88.50 95 PRO A O 1
ATOM 717 N N . LEU A 1 96 ? -7.569 -31.541 -20.641 1.00 87.31 96 LEU A N 1
ATOM 718 C CA . LEU A 1 96 ? -8.830 -31.429 -19.896 1.00 87.31 96 LEU A CA 1
ATOM 719 C C . LEU A 1 96 ? -8.730 -31.967 -18.464 1.00 87.31 96 LEU A C 1
ATOM 721 O O . LEU A 1 96 ? -9.335 -31.395 -17.568 1.00 87.31 96 LEU A O 1
ATOM 725 N N . ASP A 1 97 ? -7.924 -33.001 -18.234 1.00 88.88 97 ASP A N 1
ATOM 726 C CA . ASP A 1 97 ? -7.697 -33.589 -16.912 1.00 88.88 97 ASP A CA 1
ATOM 727 C C . ASP A 1 97 ? -7.036 -32.606 -15.930 1.00 88.88 97 ASP A C 1
ATOM 729 O O . ASP A 1 97 ? -7.403 -32.563 -14.758 1.00 88.88 97 ASP A O 1
ATOM 733 N N . ILE A 1 98 ? -6.099 -31.769 -16.388 1.00 84.94 98 ILE A N 1
ATOM 734 C CA . ILE A 1 98 ?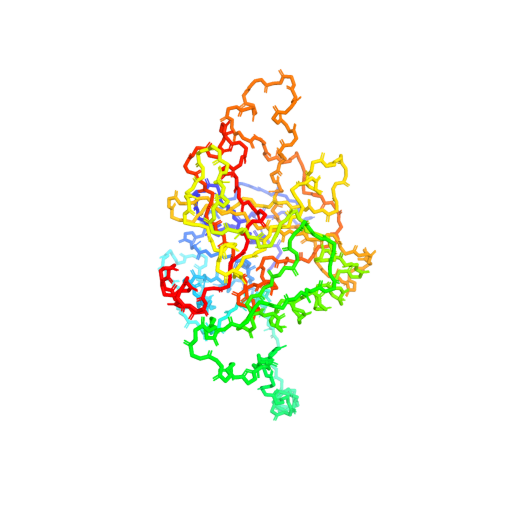 -5.514 -30.697 -15.568 1.00 84.94 98 ILE A CA 1
ATOM 735 C C . ILE A 1 98 ? -6.583 -29.662 -15.212 1.00 84.94 98 ILE A C 1
ATOM 737 O O . ILE A 1 98 ? -6.663 -29.242 -14.059 1.00 84.94 98 ILE A O 1
ATOM 741 N N . ILE A 1 99 ? -7.416 -29.277 -16.183 1.00 84.00 99 ILE A N 1
ATOM 742 C CA . ILE A 1 99 ? -8.496 -28.305 -15.971 1.00 84.00 99 ILE A CA 1
ATOM 743 C C . ILE A 1 99 ? -9.507 -28.847 -14.953 1.00 84.00 99 ILE A C 1
ATOM 745 O O . ILE A 1 99 ? -9.856 -28.140 -14.011 1.00 84.00 99 ILE A O 1
ATOM 749 N N . GLU A 1 100 ? -9.939 -30.099 -15.099 1.00 84.81 100 GLU A N 1
ATOM 750 C CA . GLU A 1 100 ? -10.865 -30.767 -14.175 1.00 84.81 100 GLU A CA 1
ATOM 751 C C . GLU A 1 100 ? -10.268 -30.897 -12.765 1.00 84.81 100 GLU A C 1
ATOM 753 O O . GLU A 1 100 ? -10.950 -30.630 -11.774 1.00 84.81 100 GLU A O 1
ATOM 758 N N . ASN A 1 101 ? -8.976 -31.227 -12.656 1.00 83.25 101 ASN A N 1
ATOM 759 C CA . ASN A 1 101 ? -8.279 -31.279 -11.370 1.00 83.25 101 ASN A CA 1
ATOM 760 C C . ASN A 1 101 ? -8.221 -29.905 -10.687 1.00 83.25 101 ASN A C 1
ATOM 762 O O . ASN A 1 101 ? -8.452 -29.817 -9.482 1.00 83.25 101 ASN A O 1
ATOM 766 N N . TRP A 1 102 ? -7.939 -28.829 -11.429 1.00 79.69 102 TRP A N 1
ATOM 767 C CA . TRP A 1 102 ? -7.942 -27.467 -10.883 1.00 79.69 102 TRP A CA 1
ATOM 768 C C . TRP A 1 102 ? -9.341 -27.009 -10.484 1.00 79.69 102 TRP A C 1
ATOM 770 O O . TRP A 1 102 ? -9.501 -26.456 -9.403 1.00 79.69 102 TRP A O 1
ATOM 780 N N . GLN A 1 103 ? -10.368 -27.329 -11.274 1.00 77.50 103 GLN A N 1
ATOM 781 C CA . GLN A 1 103 ? -11.760 -27.076 -10.891 1.00 77.50 103 GLN A CA 1
ATOM 782 C C . GLN A 1 103 ? -12.148 -27.814 -9.605 1.00 77.50 103 GLN A C 1
ATOM 784 O O . GLN A 1 103 ? -12.925 -27.289 -8.813 1.00 77.50 103 GLN A O 1
ATOM 789 N N . GLY A 1 104 ? -11.600 -29.008 -9.367 1.00 68.81 104 GLY A N 1
ATOM 790 C CA . GLY A 1 104 ? -11.773 -29.736 -8.110 1.00 68.81 104 GLY A CA 1
ATOM 791 C C . GLY A 1 104 ? -11.024 -29.119 -6.921 1.00 68.81 104 GLY A C 1
ATOM 792 O O . GLY A 1 104 ? -11.447 -29.311 -5.783 1.00 68.81 104 GLY A O 1
ATOM 793 N N . ILE A 1 105 ? -9.936 -28.381 -7.157 1.00 69.19 105 ILE A N 1
ATOM 794 C CA . ILE A 1 105 ? -9.241 -27.599 -6.122 1.00 69.19 105 ILE A CA 1
ATOM 795 C C . ILE A 1 105 ? -10.051 -26.337 -5.814 1.00 69.19 105 ILE A C 1
ATOM 797 O O . ILE A 1 105 ? -10.402 -26.127 -4.656 1.00 69.19 105 ILE A O 1
ATOM 801 N N . ASP A 1 106 ? -10.412 -25.563 -6.839 1.00 64.06 106 ASP A N 1
ATOM 802 C CA . ASP A 1 106 ? -11.178 -24.318 -6.701 1.00 64.06 106 ASP A CA 1
ATOM 803 C C . ASP A 1 106 ? -12.572 -24.576 -6.115 1.00 64.06 106 ASP A C 1
ATOM 805 O O . ASP A 1 106 ? -12.997 -23.897 -5.188 1.00 64.06 106 ASP A O 1
ATOM 809 N N . GLY A 1 107 ? -13.272 -25.610 -6.590 1.00 60.12 107 GLY A N 1
ATOM 810 C CA . GLY A 1 107 ? -14.622 -25.957 -6.136 1.00 60.12 107 GLY A CA 1
ATOM 811 C C . GLY A 1 107 ? -14.703 -26.516 -4.711 1.00 60.12 107 GLY A C 1
ATOM 812 O O . GLY A 1 107 ? -15.800 -26.601 -4.164 1.00 60.12 107 GLY A O 1
ATOM 813 N N . ASN A 1 108 ? -13.569 -26.900 -4.112 1.00 56.56 108 ASN A N 1
ATOM 814 C CA . ASN A 1 108 ? -13.483 -27.387 -2.729 1.00 56.56 108 ASN A CA 1
ATOM 815 C C . ASN A 1 108 ? -12.954 -26.334 -1.745 1.00 56.56 108 ASN A C 1
ATOM 817 O O . ASN A 1 108 ? -12.957 -26.586 -0.538 1.00 56.56 108 ASN A O 1
ATOM 821 N N . GLN A 1 109 ? -12.499 -25.176 -2.225 1.00 59.22 109 GLN A N 1
ATOM 822 C CA . GLN A 1 109 ? -12.240 -24.031 -1.360 1.00 59.22 109 GLN A CA 1
ATOM 823 C C . GLN A 1 109 ? -13.588 -23.355 -1.103 1.00 59.22 109 GLN A C 1
ATOM 825 O O . GLN A 1 109 ? -14.214 -22.830 -2.020 1.00 59.22 109 GLN A O 1
ATOM 830 N N . SER A 1 110 ? -14.085 -23.406 0.133 1.00 59.00 110 SER A N 1
ATOM 831 C CA . SER A 1 110 ? -15.192 -22.524 0.499 1.00 59.00 110 SER A CA 1
ATOM 832 C C . SER A 1 110 ? -14.710 -21.080 0.385 1.00 59.00 110 SER A C 1
ATOM 834 O O . SER A 1 110 ? -13.612 -20.792 0.859 1.00 59.00 110 SER A O 1
ATOM 836 N N . ASP A 1 111 ? -15.537 -20.189 -0.170 1.00 69.44 111 ASP A N 1
ATOM 837 C CA . ASP A 1 111 ? -15.384 -18.728 -0.062 1.00 69.44 111 ASP A CA 1
ATOM 838 C C . ASP A 1 111 ? -15.542 -18.303 1.414 1.00 69.44 111 ASP A C 1
ATOM 840 O O . ASP A 1 111 ? -16.515 -17.659 1.814 1.00 69.44 111 ASP A O 1
ATOM 844 N N . GLU A 1 112 ? -14.625 -18.743 2.274 1.00 80.94 112 GLU A N 1
ATOM 845 C CA . GLU A 1 112 ? -14.563 -18.302 3.656 1.00 80.94 112 GLU A CA 1
ATOM 846 C C . GLU A 1 112 ? -14.053 -16.859 3.647 1.00 80.94 112 GLU A C 1
ATOM 848 O O . GLU A 1 112 ? -13.014 -16.572 3.040 1.00 80.94 112 GLU A O 1
ATOM 853 N N . PRO A 1 113 ? -14.782 -15.920 4.270 1.00 88.56 113 PRO A N 1
ATOM 854 C CA . PRO A 1 113 ? -14.326 -14.545 4.321 1.00 88.56 113 PRO A CA 1
ATOM 855 C C . PRO A 1 113 ? -12.994 -14.473 5.074 1.00 88.56 113 PRO A C 1
ATOM 857 O O . PRO A 1 113 ? -12.772 -15.196 6.043 1.00 88.56 113 PRO A O 1
ATOM 860 N N . LEU A 1 114 ? -12.122 -13.548 4.666 1.00 91.75 114 LEU A N 1
ATOM 861 C CA . LEU A 1 114 ? -10.812 -13.347 5.304 1.00 91.75 114 LEU A CA 1
ATOM 862 C C . LEU A 1 114 ? -10.915 -13.033 6.807 1.00 91.75 114 LEU A C 1
ATOM 864 O O . LEU A 1 114 ? -9.959 -13.242 7.553 1.00 91.75 114 LEU A O 1
ATOM 868 N N . TYR A 1 115 ? -12.058 -12.500 7.238 1.00 94.50 115 TYR A N 1
ATOM 869 C CA . TYR A 1 115 ? -12.389 -12.202 8.624 1.00 94.50 115 TYR A CA 1
ATOM 870 C C . TYR A 1 115 ? -13.911 -12.110 8.804 1.00 94.50 115 TYR A C 1
ATOM 872 O O . TYR A 1 115 ? -14.666 -11.947 7.844 1.00 94.50 115 TYR A O 1
ATOM 880 N N . ILE A 1 116 ? -14.362 -12.170 10.056 1.00 94.19 116 ILE A N 1
ATOM 881 C CA . ILE A 1 116 ? -15.741 -11.882 10.459 1.00 94.19 116 ILE A CA 1
ATOM 882 C C . ILE A 1 116 ? -15.669 -10.894 11.623 1.00 94.19 116 ILE A C 1
ATOM 884 O O . ILE A 1 116 ? -14.980 -11.169 12.603 1.00 94.19 116 ILE A O 1
ATOM 888 N N . GLU A 1 117 ? -16.383 -9.771 11.521 1.00 94.75 117 GLU A N 1
ATOM 889 C CA . GLU A 1 117 ? -16.520 -8.823 12.635 1.00 94.75 117 GLU A CA 1
ATOM 890 C C . GLU A 1 117 ? -17.502 -9.397 13.670 1.00 94.75 117 GLU A C 1
ATOM 892 O O . GLU A 1 117 ? -18.696 -9.592 13.406 1.00 94.75 117 GLU A O 1
ATOM 897 N N . ALA A 1 118 ? -16.982 -9.718 14.847 1.00 92.12 118 ALA A N 1
ATOM 898 C CA . ALA A 1 118 ? -17.683 -10.313 15.969 1.00 92.12 118 ALA A CA 1
ATOM 899 C C . ALA A 1 118 ? -18.160 -9.221 16.935 1.00 92.12 118 ALA A C 1
ATOM 901 O O . ALA A 1 118 ? -17.608 -9.042 18.016 1.00 92.12 118 ALA A O 1
ATOM 902 N N . MET A 1 119 ? -19.240 -8.542 16.548 1.00 92.62 119 MET A N 1
ATOM 903 C CA . MET A 1 119 ? -19.805 -7.425 17.309 1.00 92.62 119 MET A CA 1
ATOM 904 C C . MET A 1 119 ? -20.190 -7.809 18.746 1.00 92.62 119 MET A C 1
ATOM 906 O O . MET A 1 119 ? -20.970 -8.745 18.975 1.00 92.62 119 MET A O 1
ATOM 910 N N . ALA A 1 120 ? -19.753 -7.005 19.709 1.00 88.94 120 ALA A N 1
ATOM 911 C CA . ALA A 1 120 ? -20.276 -7.016 21.061 1.00 88.94 120 ALA A CA 1
ATOM 912 C C . ALA A 1 120 ? -21.778 -6.667 21.072 1.00 88.94 120 ALA A C 1
ATOM 914 O O . ALA A 1 120 ? -22.257 -5.865 20.259 1.00 88.94 120 ALA A O 1
ATOM 915 N N . PRO A 1 121 ? -22.562 -7.232 22.010 1.00 84.62 121 PRO A N 1
ATOM 916 C CA . PRO A 1 121 ? -23.949 -6.829 22.183 1.00 84.62 121 PRO A CA 1
ATOM 917 C C . PRO A 1 121 ? -24.045 -5.319 22.447 1.00 84.62 121 PRO A C 1
ATOM 919 O O . PRO A 1 121 ? -23.251 -4.792 23.235 1.00 84.62 121 PRO A O 1
ATOM 922 N N . PRO A 1 122 ? -25.026 -4.620 21.847 1.00 77.69 122 PRO A N 1
ATOM 923 C CA . PRO A 1 122 ? -25.191 -3.195 22.077 1.00 77.69 122 PRO A CA 1
ATOM 924 C C . PRO A 1 122 ? -25.410 -2.922 23.572 1.00 77.69 122 PRO A C 1
ATOM 926 O O . PRO A 1 122 ? -26.087 -3.702 24.256 1.00 77.69 122 PRO A O 1
ATOM 929 N N . PRO A 1 123 ? -24.849 -1.824 24.104 1.00 76.88 123 PRO A N 1
ATOM 930 C CA . PRO A 1 123 ? -24.977 -1.508 25.515 1.00 76.88 123 PRO A CA 1
ATOM 931 C C . PRO A 1 123 ? -26.447 -1.309 25.899 1.00 76.88 123 PRO A C 1
ATOM 933 O O . PRO A 1 123 ? -27.226 -0.671 25.195 1.00 76.88 123 PRO A O 1
ATOM 936 N N . THR A 1 124 ? -26.834 -1.815 27.071 1.00 79.19 124 THR A N 1
ATOM 937 C CA . THR A 1 124 ? -28.199 -1.647 27.602 1.00 79.19 124 THR A CA 1
ATOM 938 C C . THR A 1 124 ? -28.500 -0.207 28.026 1.00 79.19 124 THR A C 1
ATOM 940 O O . THR A 1 124 ? -29.658 0.151 28.226 1.00 79.19 124 THR A O 1
ATOM 943 N N . ASN A 1 125 ? -27.465 0.618 28.204 1.00 80.56 125 ASN A N 1
ATOM 944 C CA . ASN A 1 125 ? -27.593 2.037 28.506 1.00 80.56 125 ASN A CA 1
ATOM 945 C C . ASN A 1 125 ? -27.730 2.836 27.204 1.00 80.56 125 ASN A C 1
ATOM 947 O O . ASN A 1 125 ? -26.768 2.954 26.455 1.00 80.56 125 ASN A O 1
ATOM 951 N N . THR A 1 126 ? -28.889 3.455 26.982 1.00 70.88 126 THR A N 1
ATOM 952 C CA . THR A 1 126 ? -29.174 4.261 25.781 1.00 70.88 126 THR A CA 1
ATOM 953 C C . THR A 1 126 ? -28.345 5.546 25.673 1.00 70.88 126 THR A C 1
ATOM 955 O O . THR A 1 126 ? -28.430 6.230 24.660 1.00 70.88 126 THR A O 1
ATOM 958 N N . LEU A 1 127 ? -27.592 5.915 26.717 1.00 76.19 127 LEU A N 1
ATOM 959 C CA . LEU A 1 127 ? -26.638 7.031 26.696 1.00 76.19 127 LEU A CA 1
ATOM 960 C C . LEU A 1 127 ? -25.209 6.599 26.325 1.00 76.19 127 LEU A C 1
ATOM 962 O O . LEU A 1 127 ? -24.341 7.458 26.195 1.00 76.19 127 LEU A O 1
ATOM 966 N N . ALA A 1 128 ? -24.938 5.295 26.216 1.00 75.62 128 ALA A N 1
ATOM 967 C CA . ALA A 1 128 ? -23.651 4.798 25.743 1.00 75.62 128 ALA A CA 1
ATOM 968 C C . ALA A 1 128 ? -23.569 4.884 24.212 1.00 75.62 128 ALA A C 1
ATOM 970 O O . ALA A 1 128 ? -24.595 4.837 23.531 1.00 75.62 128 ALA A O 1
ATOM 971 N N . ALA A 1 129 ? -22.346 4.996 23.685 1.00 80.62 129 ALA A N 1
ATOM 972 C CA . ALA A 1 129 ? -22.110 4.929 22.247 1.00 80.62 129 ALA A CA 1
ATOM 973 C C . ALA A 1 129 ? -22.644 3.595 21.681 1.00 80.62 129 ALA A C 1
ATOM 975 O O . ALA A 1 129 ? -22.503 2.560 22.347 1.00 80.62 129 ALA A O 1
ATOM 976 N N . PRO A 1 130 ? -23.294 3.602 20.504 1.00 82.81 130 PRO A N 1
ATOM 977 C CA . PRO A 1 130 ? -23.868 2.395 19.919 1.00 82.81 130 PRO A CA 1
ATOM 978 C C . PRO A 1 130 ? -22.807 1.362 19.520 1.00 82.81 130 PRO A C 1
ATOM 980 O O . PRO A 1 130 ? -23.117 0.168 19.512 1.00 82.81 130 PRO A O 1
ATOM 983 N N . VAL A 1 131 ? -21.575 1.791 19.239 1.00 89.56 131 VAL A N 1
ATOM 984 C CA . VAL A 1 131 ? -20.425 0.930 18.959 1.00 89.56 131 VAL A CA 1
ATOM 985 C C . VAL A 1 131 ? -19.330 1.157 20.003 1.00 89.56 131 VAL A C 1
ATOM 987 O O . VAL A 1 131 ? -19.058 2.275 20.436 1.00 89.56 131 VAL A O 1
ATOM 990 N N . GLN A 1 132 ? -18.712 0.067 20.458 1.00 91.75 132 GLN A N 1
ATOM 991 C CA . GLN A 1 132 ? -17.641 0.126 21.450 1.00 91.75 132 GLN A CA 1
ATOM 992 C C . GLN A 1 132 ? -16.275 0.275 20.780 1.00 91.75 132 GLN A C 1
ATOM 994 O O . GLN A 1 132 ? -16.066 -0.151 19.646 1.00 91.75 132 GLN A O 1
ATOM 999 N N . LEU A 1 133 ? -15.332 0.861 21.516 1.00 94.19 133 LEU A N 1
ATOM 1000 C CA . LEU A 1 133 ? -13.920 0.849 21.161 1.00 94.19 133 LEU A CA 1
ATOM 1001 C C . LEU A 1 133 ? -13.216 -0.258 21.950 1.00 94.19 133 LEU A C 1
ATOM 1003 O O . LEU A 1 133 ? -13.228 -0.238 23.184 1.00 94.19 133 LEU A O 1
ATOM 1007 N N . PHE A 1 134 ? -12.570 -1.188 21.255 1.00 96.06 134 PHE A N 1
ATOM 1008 C CA . PHE A 1 134 ? -11.805 -2.270 21.862 1.00 96.06 134 PHE A CA 1
ATOM 1009 C C . PHE A 1 134 ? -10.321 -1.952 21.900 1.00 96.06 134 PHE A C 1
ATOM 1011 O O . PHE A 1 134 ? -9.740 -1.486 20.921 1.00 96.06 134 PHE A O 1
ATOM 1018 N N . GLN A 1 135 ? -9.701 -2.229 23.049 1.00 97.81 135 GLN A N 1
ATOM 1019 C CA . GLN A 1 135 ? -8.255 -2.153 23.183 1.00 97.81 135 GLN A CA 1
ATOM 1020 C C . GLN A 1 135 ? -7.609 -3.357 22.495 1.00 97.81 135 GLN A C 1
ATOM 1022 O O . GLN A 1 135 ? -7.935 -4.504 22.799 1.00 97.81 135 GLN A O 1
ATOM 1027 N N . LEU A 1 136 ? -6.646 -3.097 21.620 1.00 98.12 136 LEU A N 1
ATOM 1028 C CA . LEU A 1 136 ? -5.961 -4.115 20.841 1.00 98.12 136 LEU A CA 1
ATOM 1029 C C . LEU A 1 136 ? -4.598 -4.481 21.442 1.00 98.12 136 LEU A C 1
ATOM 1031 O O . LEU A 1 136 ? -3.934 -3.637 22.051 1.00 98.12 136 LEU A O 1
ATOM 1035 N N . PRO A 1 137 ? -4.132 -5.729 21.249 1.00 97.62 137 PRO A N 1
ATOM 1036 C CA . PRO A 1 137 ? -2.871 -6.223 21.795 1.00 97.62 137 PRO A CA 1
ATOM 1037 C C . PRO A 1 137 ? -1.666 -5.775 20.947 1.00 97.62 137 PRO A C 1
ATOM 1039 O O . PRO A 1 137 ? -0.919 -6.604 20.419 1.00 97.62 137 PRO A O 1
ATOM 1042 N N . VAL A 1 138 ? -1.489 -4.463 20.782 1.00 98.31 138 VAL A N 1
ATOM 1043 C CA . VAL A 1 138 ? -0.395 -3.824 20.030 1.00 98.31 138 VAL A CA 1
ATOM 1044 C C . VAL A 1 138 ? 0.274 -2.733 20.862 1.00 98.31 138 VAL A C 1
ATOM 1046 O O . VAL A 1 138 ? -0.296 -2.224 21.827 1.00 98.31 138 VAL A O 1
ATOM 1049 N N . ASN A 1 139 ? 1.490 -2.352 20.483 1.00 98.31 139 ASN A N 1
ATOM 1050 C CA . ASN A 1 139 ? 2.181 -1.211 21.066 1.00 98.31 139 ASN A CA 1
ATOM 1051 C C . ASN A 1 139 ? 1.855 0.069 20.277 1.00 98.31 139 ASN A C 1
ATOM 1053 O O . ASN A 1 139 ? 2.418 0.291 19.205 1.00 98.31 139 ASN A O 1
ATOM 1057 N N . ALA A 1 140 ? 0.953 0.896 20.810 1.00 97.31 140 ALA A N 1
ATOM 1058 C CA . ALA A 1 140 ? 0.594 2.208 20.268 1.00 97.31 140 ALA A CA 1
ATOM 1059 C C . ALA A 1 140 ? 0.134 3.152 21.404 1.00 97.31 140 ALA A C 1
ATOM 1061 O O . ALA A 1 140 ? -0.319 2.653 22.437 1.00 97.31 140 ALA A O 1
ATOM 1062 N N . PRO A 1 141 ? 0.191 4.492 21.242 1.00 94.00 141 PRO A N 1
ATOM 1063 C CA . PRO A 1 141 ? -0.243 5.443 22.279 1.00 94.00 141 PRO A CA 1
ATOM 1064 C C . PRO A 1 141 ? -1.703 5.279 22.735 1.00 94.00 141 PRO A C 1
ATOM 1066 O O . PRO A 1 141 ? -1.987 5.354 23.928 1.00 94.00 141 PRO A O 1
ATOM 1069 N N . SER A 1 142 ? -2.611 5.020 21.793 1.00 95.75 142 SER A N 1
ATOM 1070 C CA . SER A 1 142 ? -4.048 4.829 22.027 1.00 95.75 142 SER A CA 1
ATOM 1071 C C . SER A 1 142 ? -4.528 3.640 21.191 1.00 95.75 142 SER A C 1
ATOM 1073 O O . SER A 1 142 ? -5.054 3.853 20.098 1.00 95.75 142 SER A O 1
ATOM 1075 N N . PRO A 1 143 ? -4.304 2.391 21.643 1.00 97.75 143 PRO A N 1
ATOM 1076 C CA . PRO A 1 143 ? -4.476 1.194 20.824 1.00 97.75 143 PRO A CA 1
ATOM 1077 C C . PRO A 1 143 ? -5.942 0.747 20.792 1.00 97.75 143 PRO A C 1
ATOM 1079 O O . PRO A 1 143 ? -6.256 -0.371 21.186 1.00 97.75 143 PRO A O 1
ATOM 1082 N N . TYR A 1 144 ? -6.844 1.639 20.389 1.00 98.06 144 TYR A N 1
ATOM 1083 C CA . TYR A 1 144 ? -8.277 1.374 20.335 1.00 98.06 144 TYR A CA 1
ATOM 1084 C C . TYR A 1 144 ? -8.779 1.418 18.894 1.00 98.06 144 TYR A C 1
ATOM 1086 O O . TYR A 1 144 ? -8.421 2.331 18.150 1.00 98.06 144 TYR A O 1
ATOM 1094 N N . LEU A 1 145 ? -9.632 0.468 18.518 1.00 98.25 145 LEU A N 1
ATOM 1095 C CA . LEU A 1 145 ? -10.416 0.514 17.281 1.00 98.25 145 LEU A CA 1
ATOM 1096 C C . LEU A 1 145 ? -11.892 0.280 17.585 1.00 98.25 145 LEU A C 1
ATOM 1098 O O . LEU A 1 145 ? -12.237 -0.313 18.604 1.00 98.25 145 LEU A O 1
ATOM 1102 N N . SER A 1 146 ? -12.751 0.756 16.691 1.00 97.19 146 SER A N 1
ATOM 1103 C CA . SER A 1 146 ? -14.169 0.417 16.674 1.00 97.19 146 SER A CA 1
ATOM 1104 C C . SER A 1 146 ? -14.344 -1.092 16.515 1.00 97.19 146 SER A C 1
ATOM 1106 O O . SER A 1 146 ? -13.692 -1.706 15.674 1.00 97.19 146 SER A O 1
ATOM 1108 N N . ASP A 1 147 ? -15.276 -1.659 17.277 1.00 96.19 147 ASP A N 1
ATOM 1109 C CA . ASP A 1 147 ? -15.734 -3.058 17.203 1.00 96.19 147 ASP A CA 1
ATOM 1110 C C . ASP A 1 147 ? -16.267 -3.456 15.810 1.00 96.19 147 ASP A C 1
ATOM 1112 O O . ASP A 1 147 ? -16.589 -4.603 15.536 1.00 96.19 147 ASP A O 1
ATOM 1116 N N . LYS A 1 148 ? -16.427 -2.481 14.907 1.00 96.75 148 LYS A N 1
ATOM 1117 C CA . LYS A 1 148 ? -16.797 -2.703 13.504 1.00 96.75 148 LYS A CA 1
ATOM 1118 C C . LYS A 1 148 ? -15.618 -3.064 12.601 1.00 96.75 148 LYS A C 1
ATOM 1120 O O . LYS A 1 148 ? -15.861 -3.397 11.439 1.00 96.75 148 LYS A O 1
ATOM 1125 N N . VAL A 1 149 ? -14.381 -2.871 13.062 1.00 98.12 149 VAL A N 1
ATOM 1126 C CA . VAL A 1 149 ? -13.166 -2.992 12.236 1.00 98.12 149 VAL A CA 1
ATOM 1127 C C . VAL A 1 149 ? -11.996 -3.660 12.960 1.00 98.12 149 VAL A C 1
ATOM 1129 O O . VAL A 1 149 ? -10.916 -3.794 12.379 1.00 98.12 149 VAL A O 1
ATOM 1132 N N . ASP A 1 150 ? -12.140 -4.042 14.223 1.00 98.00 150 ASP A N 1
ATOM 1133 C CA . ASP A 1 150 ? -11.031 -4.559 15.015 1.00 98.00 150 ASP A CA 1
ATOM 1134 C C . ASP A 1 150 ? -10.654 -5.994 14.613 1.00 98.00 150 ASP A C 1
ATOM 1136 O O . ASP A 1 150 ? -9.455 -6.299 14.563 1.00 98.00 150 ASP A O 1
ATOM 1140 N N . GLN A 1 151 ? -11.605 -6.855 14.218 1.00 98.12 151 GLN A N 1
ATOM 1141 C CA . GLN A 1 151 ? -11.255 -8.185 13.710 1.00 98.12 151 GLN A CA 1
ATOM 1142 C C . GLN A 1 151 ? -10.618 -8.128 12.323 1.00 98.12 151 GLN A C 1
ATOM 1144 O O . GLN A 1 151 ? -9.658 -8.871 12.096 1.00 98.12 151 GLN A O 1
ATOM 1149 N N . SER A 1 152 ? -11.038 -7.224 11.428 1.00 98.44 152 SER A N 1
ATOM 1150 C CA . SER A 1 152 ? -10.318 -7.029 10.156 1.00 98.44 152 SER A CA 1
ATOM 1151 C C . SER A 1 152 ? -8.852 -6.640 10.375 1.00 98.44 152 SER A C 1
ATOM 1153 O O . SER A 1 152 ? -7.966 -7.166 9.700 1.00 98.44 152 SER A O 1
ATOM 1155 N N . PHE A 1 153 ? -8.567 -5.771 11.353 1.00 98.75 153 PHE A N 1
ATOM 1156 C CA . PHE A 1 153 ? -7.199 -5.385 11.704 1.00 98.75 153 PHE A CA 1
ATOM 1157 C C . PHE A 1 153 ? -6.394 -6.558 12.273 1.00 98.75 153 PHE A C 1
ATOM 1159 O O . PHE A 1 153 ? -5.247 -6.776 11.876 1.00 98.75 153 PHE A O 1
ATOM 1166 N N . LEU A 1 154 ? -6.973 -7.321 13.205 1.00 98.56 154 LEU A N 1
ATOM 1167 C CA . LEU A 1 154 ? -6.296 -8.470 13.811 1.00 98.56 154 LEU A CA 1
ATOM 1168 C C . LEU A 1 154 ? -5.982 -9.551 12.772 1.00 98.56 154 LEU A C 1
ATOM 1170 O O . LEU A 1 154 ? -4.869 -10.087 12.764 1.00 98.56 154 LEU A O 1
ATOM 1174 N N . ALA A 1 155 ? -6.921 -9.821 11.866 1.00 98.56 155 ALA A N 1
ATOM 1175 C CA . ALA A 1 155 ? -6.732 -10.760 10.770 1.00 98.56 155 ALA A CA 1
ATOM 1176 C C . ALA A 1 155 ? -5.662 -10.264 9.779 1.00 98.56 155 ALA A C 1
ATOM 1178 O O . ALA A 1 155 ? -4.757 -11.025 9.426 1.00 98.56 155 ALA A O 1
ATOM 1179 N N . LEU A 1 156 ? -5.669 -8.969 9.428 1.00 98.75 156 LEU A N 1
ATOM 1180 C CA . LEU A 1 156 ? -4.616 -8.348 8.618 1.00 98.75 156 LEU A CA 1
ATOM 1181 C C . LEU A 1 156 ? -3.239 -8.499 9.278 1.00 98.75 156 LEU A C 1
ATOM 1183 O O . LEU A 1 156 ? -2.286 -8.922 8.625 1.00 98.75 156 LEU A O 1
ATOM 1187 N N . ARG A 1 157 ? -3.112 -8.196 10.575 1.00 98.69 157 ARG A N 1
ATOM 1188 C CA . ARG A 1 157 ? -1.851 -8.354 11.319 1.00 98.69 157 ARG A CA 1
ATOM 1189 C C . ARG A 1 157 ? -1.343 -9.788 11.268 1.00 98.69 157 ARG A C 1
ATOM 1191 O O . ARG A 1 157 ? -0.162 -9.999 10.991 1.00 98.69 157 ARG A O 1
ATOM 1198 N N . GLN A 1 158 ? -2.217 -10.767 11.493 1.00 98.56 158 GLN A N 1
ATOM 1199 C CA . GLN A 1 158 ? -1.844 -12.176 11.402 1.00 98.56 158 GLN A CA 1
ATOM 1200 C C . GLN A 1 158 ? -1.377 -12.542 9.990 1.00 98.56 158 GLN A C 1
ATOM 1202 O O . GLN A 1 158 ? -0.346 -13.203 9.844 1.00 98.56 158 GLN A O 1
ATOM 1207 N N . ARG A 1 159 ? -2.083 -12.079 8.953 1.00 98.12 159 ARG A N 1
ATOM 1208 C CA . ARG A 1 159 ? -1.684 -12.317 7.563 1.00 98.12 159 ARG A CA 1
ATOM 1209 C C . ARG A 1 159 ? -0.333 -11.691 7.242 1.00 98.12 159 ARG A C 1
ATOM 1211 O O . ARG A 1 159 ? 0.498 -12.340 6.617 1.00 98.12 159 ARG A O 1
ATOM 1218 N N . VAL A 1 160 ? -0.076 -10.471 7.708 1.00 98.56 160 VAL A N 1
ATOM 1219 C CA . VAL A 1 160 ? 1.224 -9.813 7.534 1.00 98.56 160 VAL A CA 1
ATOM 1220 C C . VAL A 1 160 ? 2.338 -10.642 8.170 1.00 98.56 160 VAL A C 1
ATOM 1222 O O . VAL A 1 160 ? 3.323 -10.909 7.495 1.00 98.56 160 VAL A O 1
ATOM 1225 N N . VAL A 1 161 ? 2.166 -11.129 9.404 1.00 98.62 161 VAL A N 1
ATOM 1226 C CA . VAL A 1 161 ? 3.158 -12.004 10.062 1.00 98.62 161 VAL A CA 1
ATOM 1227 C C . VAL A 1 161 ? 3.430 -13.269 9.245 1.00 98.62 161 VAL A C 1
ATOM 1229 O O . VAL A 1 161 ? 4.583 -13.675 9.121 1.00 98.62 161 VAL A O 1
ATOM 1232 N N . GLN A 1 162 ? 2.392 -13.888 8.681 1.00 98.12 162 GLN A N 1
ATOM 1233 C CA . GLN A 1 162 ? 2.532 -15.092 7.856 1.00 98.12 162 GLN A CA 1
ATOM 1234 C C . GLN A 1 162 ? 3.306 -14.823 6.559 1.00 98.12 162 GLN A C 1
ATOM 1236 O O . GLN A 1 162 ? 4.147 -15.629 6.177 1.00 98.12 162 GLN A O 1
ATOM 1241 N N . GLU A 1 163 ? 3.039 -13.695 5.903 1.00 97.75 163 GLU A N 1
ATOM 1242 C CA . GLU A 1 163 ? 3.619 -13.343 4.601 1.00 97.75 163 GLU A CA 1
ATOM 1243 C C . GLU A 1 163 ? 5.034 -12.775 4.710 1.00 97.75 163 GLU A C 1
ATOM 1245 O O . GLU A 1 163 ? 5.849 -12.957 3.805 1.00 97.75 163 GLU A O 1
ATOM 1250 N N . THR A 1 164 ? 5.348 -12.074 5.802 1.00 98.19 164 THR A N 1
ATOM 1251 C CA . THR A 1 164 ? 6.646 -11.409 5.983 1.00 98.19 164 THR A CA 1
ATOM 1252 C C . THR A 1 164 ? 7.575 -12.156 6.927 1.00 98.19 164 THR A C 1
ATOM 1254 O O . THR A 1 164 ? 8.786 -12.001 6.808 1.00 98.19 164 THR A O 1
ATOM 1257 N N . GLY A 1 165 ? 7.047 -12.960 7.852 1.00 98.12 165 GLY A N 1
ATOM 1258 C CA . GLY A 1 165 ? 7.812 -13.617 8.913 1.00 98.12 165 GLY A CA 1
ATOM 1259 C C . GLY A 1 165 ? 8.045 -12.742 10.150 1.00 98.12 165 GLY A C 1
ATOM 1260 O O . GLY A 1 165 ? 8.745 -13.169 11.069 1.00 98.12 165 GLY A O 1
ATOM 1261 N N . TRP A 1 166 ? 7.474 -11.533 10.207 1.00 98.00 166 TRP A N 1
ATOM 1262 C CA . TRP A 1 166 ? 7.625 -10.623 11.344 1.00 98.00 166 TRP A CA 1
ATOM 1263 C C . TRP A 1 166 ? 6.419 -9.692 11.538 1.00 98.00 166 TRP A C 1
ATOM 1265 O O . TRP A 1 166 ? 5.658 -9.396 10.619 1.00 98.00 166 TRP A O 1
ATOM 1275 N N . ASP A 1 167 ? 6.239 -9.217 12.771 1.00 98.31 167 ASP A N 1
ATOM 1276 C CA . ASP A 1 167 ? 5.050 -8.469 13.186 1.00 98.31 167 ASP A CA 1
ATOM 1277 C C . ASP A 1 167 ? 5.182 -6.960 12.946 1.00 98.31 167 ASP A C 1
ATOM 1279 O O . ASP A 1 167 ? 5.534 -6.194 13.844 1.00 98.31 167 ASP A O 1
ATOM 1283 N N . TYR A 1 168 ? 4.902 -6.534 11.712 1.00 98.38 168 TYR A N 1
ATOM 1284 C CA . TYR A 1 168 ? 4.934 -5.119 11.328 1.00 98.38 168 TYR A CA 1
ATOM 1285 C C . TYR A 1 168 ? 3.860 -4.282 12.037 1.00 98.38 168 TYR A C 1
ATOM 1287 O O . TYR A 1 168 ? 4.142 -3.178 12.496 1.00 98.38 168 TYR A O 1
ATOM 1295 N N . LEU A 1 169 ? 2.643 -4.819 12.172 1.00 98.69 169 LEU A N 1
ATOM 1296 C CA . LEU A 1 169 ? 1.504 -4.123 12.788 1.00 98.69 169 LEU A CA 1
ATOM 1297 C C . LEU A 1 169 ? 1.462 -4.256 14.320 1.00 98.69 169 LEU A C 1
ATOM 1299 O O . LEU A 1 169 ? 0.567 -3.712 14.965 1.00 98.69 169 LEU A O 1
ATOM 1303 N N . GLY A 1 170 ? 2.430 -4.952 14.920 1.00 98.19 170 GLY A N 1
ATOM 1304 C CA . GLY A 1 170 ? 2.575 -5.066 16.370 1.00 98.19 170 GLY A CA 1
ATOM 1305 C C . GLY A 1 170 ? 2.994 -3.764 17.051 1.00 98.19 170 GLY A C 1
ATOM 1306 O O . GLY A 1 170 ? 2.782 -3.615 18.257 1.00 98.19 170 GLY A O 1
ATOM 1307 N N . GLN A 1 171 ? 3.554 -2.813 16.297 1.00 97.94 171 GLN A N 1
ATOM 1308 C CA . GLN A 1 171 ? 3.868 -1.471 16.774 1.00 97.94 171 GLN A CA 1
ATOM 1309 C C . GLN A 1 171 ? 3.382 -0.413 15.781 1.00 97.94 171 GLN A C 1
ATOM 1311 O O . GLN A 1 171 ? 3.712 -0.467 14.600 1.00 97.94 171 GLN A O 1
ATOM 1316 N N . LEU A 1 172 ? 2.641 0.575 16.280 1.00 98.38 172 LEU A N 1
ATOM 1317 C CA . LEU A 1 172 ? 2.029 1.641 15.488 1.00 98.38 172 LEU A CA 1
ATOM 1318 C C . LEU A 1 172 ? 2.335 3.001 16.119 1.00 98.38 172 LEU A C 1
ATOM 1320 O O . LEU A 1 172 ? 2.490 3.107 17.338 1.00 98.38 172 LEU A O 1
ATOM 1324 N N . ASP A 1 173 ? 2.402 4.041 15.293 1.00 96.62 173 ASP A N 1
ATOM 1325 C CA . ASP A 1 173 ? 2.584 5.410 15.780 1.00 96.62 173 ASP A CA 1
ATOM 1326 C C . ASP A 1 173 ? 1.291 5.937 16.412 1.00 96.62 173 ASP A C 1
ATOM 1328 O O . ASP A 1 173 ? 1.351 6.700 17.376 1.00 96.62 173 ASP A O 1
ATOM 1332 N N . ASN A 1 174 ? 0.123 5.520 15.906 1.00 95.44 174 ASN A N 1
ATOM 1333 C CA . ASN A 1 174 ? -1.181 5.939 16.416 1.00 95.44 174 ASN A CA 1
ATOM 1334 C C . ASN A 1 174 ? -2.331 5.035 15.907 1.00 95.44 174 ASN A C 1
ATOM 1336 O O . ASN A 1 174 ? -2.190 4.334 14.905 1.00 95.44 174 ASN A O 1
ATOM 1340 N N . MET A 1 175 ? -3.469 5.033 16.611 1.00 96.62 175 MET A N 1
ATOM 1341 C CA . MET A 1 175 ? -4.711 4.366 16.173 1.00 96.62 175 MET A CA 1
ATOM 1342 C C . MET A 1 175 ? -5.931 5.221 16.521 1.00 96.62 175 MET A C 1
ATOM 1344 O O . MET A 1 175 ? -6.626 5.682 15.621 1.00 96.62 175 MET A O 1
ATOM 1348 N N . PHE A 1 176 ? -6.148 5.521 17.807 1.00 96.56 176 PHE A N 1
ATOM 1349 C CA . PHE A 1 176 ? -7.277 6.335 18.261 1.00 96.56 176 PHE A CA 1
ATOM 1350 C C . PHE A 1 176 ? -6.868 7.737 18.722 1.00 96.56 176 PHE A C 1
ATOM 1352 O O . PHE A 1 176 ? -5.906 7.916 19.469 1.00 96.56 176 PHE A O 1
ATOM 1359 N N . VAL A 1 177 ? -7.657 8.739 18.337 1.00 94.88 177 VAL A N 1
ATOM 1360 C CA . VAL A 1 177 ? -7.505 10.129 18.791 1.00 94.88 177 VAL A CA 1
ATOM 1361 C C . VAL A 1 177 ? -8.786 10.555 19.496 1.00 94.88 177 VAL A C 1
ATOM 1363 O O . VAL A 1 177 ? -9.877 10.358 18.973 1.00 94.88 177 VAL A O 1
ATOM 1366 N N . SER A 1 178 ? -8.669 11.166 20.675 1.00 92.06 178 SER A N 1
ATOM 1367 C CA . SER A 1 178 ? -9.833 11.681 21.399 1.00 92.06 178 SER A CA 1
ATOM 1368 C C . SER A 1 178 ? -10.555 12.783 20.611 1.00 92.06 178 SER A C 1
ATOM 1370 O O . SER A 1 178 ? -9.981 13.446 19.742 1.00 92.06 178 SER A O 1
ATOM 1372 N N . LEU A 1 179 ? -11.831 13.019 20.925 1.00 89.19 179 LEU A N 1
ATOM 1373 C CA . LEU A 1 179 ? -12.656 14.008 20.218 1.00 89.19 179 LEU A CA 1
ATOM 1374 C C . LEU A 1 179 ? -12.057 15.424 20.256 1.00 89.19 179 LEU A C 1
ATOM 1376 O O . LEU A 1 179 ? -12.061 16.130 19.244 1.00 89.19 179 LEU A O 1
ATOM 1380 N N . ASP A 1 180 ? -11.496 15.808 21.401 1.00 90.50 180 ASP A N 1
ATOM 1381 C CA . ASP A 1 180 ? -10.805 17.076 21.656 1.00 90.50 180 ASP A CA 1
ATOM 1382 C C . ASP A 1 180 ? -9.352 17.105 21.145 1.00 90.50 180 ASP A C 1
ATOM 1384 O O . ASP A 1 180 ? -8.721 18.169 21.119 1.00 90.50 180 ASP A O 1
ATOM 1388 N N . GLY A 1 181 ? -8.840 15.959 20.685 1.00 87.94 181 GLY A N 1
ATOM 1389 C CA . GLY A 1 181 ? -7.521 15.817 20.092 1.00 87.94 181 GLY A CA 1
ATOM 1390 C C . GLY A 1 181 ? -7.332 16.770 18.915 1.00 87.94 181 GLY A C 1
ATOM 1391 O O . GLY A 1 181 ? -8.164 16.846 18.000 1.00 87.94 181 GLY A O 1
ATOM 1392 N N . GLN A 1 182 ? -6.231 17.518 18.958 1.00 87.50 182 GLN A N 1
ATOM 1393 C CA . GLN A 1 182 ? -5.875 18.488 17.929 1.00 87.50 182 GLN A CA 1
ATOM 1394 C C . GLN A 1 182 ? -5.104 17.798 16.798 1.00 87.50 182 GLN A C 1
ATOM 1396 O O . GLN A 1 182 ? -4.184 17.027 17.086 1.00 87.50 182 GLN A O 1
ATOM 1401 N N . PRO A 1 183 ? -5.439 18.067 15.524 1.00 83.25 183 PRO A N 1
ATOM 1402 C CA . PRO A 1 183 ? -4.652 17.559 14.411 1.00 83.25 183 PRO A CA 1
ATOM 1403 C C . PRO A 1 183 ? -3.260 18.198 14.405 1.00 83.25 183 PRO A C 1
ATOM 1405 O O . PRO A 1 183 ? -3.050 19.296 14.934 1.00 83.25 183 PRO A O 1
ATOM 1408 N N . LEU A 1 184 ? -2.305 17.539 13.749 1.00 76.56 184 LEU A N 1
ATOM 1409 C CA . LEU A 1 184 ? -1.032 18.184 13.442 1.00 76.56 184 LEU A CA 1
ATOM 1410 C C . LEU A 1 184 ? -1.278 19.427 12.566 1.00 76.56 184 LEU A C 1
ATOM 1412 O O . LEU A 1 184 ? -2.202 19.424 11.747 1.00 76.56 184 LEU A O 1
ATOM 1416 N N . PRO A 1 185 ? -0.457 20.488 12.689 1.00 76.88 185 PRO A 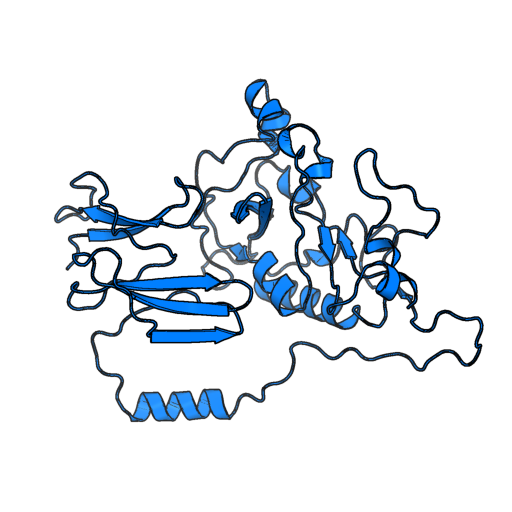N 1
ATOM 1417 C CA . PRO A 1 185 ? -0.596 21.672 11.847 1.00 76.88 185 PRO A CA 1
ATOM 1418 C C . PRO A 1 185 ? -0.669 21.297 10.364 1.00 76.88 185 PRO A C 1
ATOM 1420 O O . PRO A 1 185 ? 0.212 20.608 9.874 1.00 76.88 185 PRO A O 1
ATOM 1423 N N . GLY A 1 186 ? -1.703 21.734 9.643 1.00 74.75 186 GLY A N 1
ATOM 1424 C CA . GLY A 1 186 ? -1.875 21.415 8.218 1.00 74.75 186 GLY A CA 1
ATOM 1425 C C . GLY A 1 186 ? -2.546 20.068 7.914 1.00 74.75 186 GLY A C 1
ATOM 1426 O O . GLY A 1 186 ? -2.712 19.747 6.739 1.00 74.75 186 GLY A O 1
ATOM 1427 N N . GLN A 1 187 ? -2.958 19.299 8.926 1.00 80.00 187 GLN A N 1
ATOM 1428 C CA . GLN A 1 187 ? -3.848 18.146 8.763 1.00 80.00 187 GLN A CA 1
ATOM 1429 C C . GLN A 1 187 ? -5.307 18.523 9.079 1.00 80.00 187 GLN A C 1
ATOM 1431 O O . GLN A 1 187 ? -5.546 19.417 9.898 1.00 80.00 187 GLN A O 1
ATOM 1436 N N . PRO A 1 188 ? -6.294 17.869 8.437 1.00 82.12 188 PRO A N 1
ATOM 1437 C CA . PRO A 1 188 ? -7.701 18.102 8.741 1.00 82.12 188 PRO A CA 1
ATOM 1438 C C . PRO A 1 188 ? -8.037 17.655 10.169 1.00 82.12 188 PRO A C 1
ATOM 1440 O O . PRO A 1 188 ? -7.496 16.672 10.673 1.00 82.12 188 PRO A O 1
ATOM 1443 N N . ALA A 1 189 ? -8.967 18.362 10.816 1.00 84.75 189 ALA A N 1
ATOM 1444 C CA . ALA A 1 189 ? -9.508 17.954 12.116 1.00 84.75 189 ALA A CA 1
ATOM 1445 C C . ALA A 1 189 ? -10.367 16.677 12.024 1.00 84.75 189 ALA A C 1
ATOM 1447 O O . ALA A 1 189 ? -10.511 15.952 13.013 1.00 84.75 189 ALA A O 1
ATOM 1448 N N . GLU A 1 190 ? -10.915 16.414 10.837 1.00 89.75 190 GLU A N 1
ATOM 1449 C CA . GLU A 1 190 ? -11.703 15.235 10.478 1.00 89.75 190 GLU A CA 1
ATOM 1450 C C . GLU A 1 190 ? -10.773 14.049 10.197 1.00 89.75 190 GLU A C 1
ATOM 1452 O O . GLU A 1 190 ? -10.477 13.708 9.054 1.00 89.75 190 GLU A O 1
ATOM 1457 N N . SER A 1 191 ? -10.250 13.452 11.268 1.00 91.44 191 SER A N 1
ATOM 1458 C CA . SER A 1 191 ? -9.449 12.230 11.189 1.00 91.44 191 SER A CA 1
ATOM 1459 C C . SER A 1 191 ? -10.300 11.000 11.502 1.00 91.44 191 SER A C 1
ATOM 1461 O O . SER A 1 191 ? -11.065 10.990 12.470 1.00 91.44 191 SER A O 1
ATOM 1463 N N . TRP A 1 192 ? -10.115 9.932 10.727 1.00 96.44 192 TRP A N 1
ATOM 1464 C CA . TRP A 1 192 ? -10.720 8.620 10.975 1.00 96.44 192 TRP A CA 1
ATOM 1465 C C . TRP A 1 192 ? -10.168 7.927 12.230 1.00 96.44 192 TRP A C 1
ATOM 1467 O O . TRP A 1 192 ? -10.825 7.036 12.772 1.00 96.44 192 TRP A O 1
ATOM 1477 N N . ASN A 1 193 ? -9.031 8.385 12.774 1.00 96.19 193 ASN A N 1
ATOM 1478 C CA . ASN A 1 193 ? -8.563 7.949 14.093 1.00 96.19 193 ASN A CA 1
ATOM 1479 C C . ASN A 1 193 ? -9.578 8.317 15.190 1.00 96.19 193 ASN A C 1
ATOM 1481 O O . ASN A 1 193 ? -9.680 7.608 16.187 1.00 96.19 193 ASN A O 1
ATOM 1485 N N . LYS A 1 194 ? -10.347 9.407 15.022 1.00 95.81 194 LYS A N 1
ATOM 1486 C CA . LYS A 1 194 ? -11.379 9.817 15.992 1.00 95.81 194 LYS A CA 1
ATOM 1487 C C . LYS A 1 194 ? -12.587 8.886 16.018 1.00 95.81 194 LYS A C 1
ATOM 1489 O O . LYS A 1 194 ? -13.219 8.757 17.058 1.00 95.81 194 LYS A O 1
ATOM 1494 N N . ALA A 1 195 ? -12.862 8.215 14.902 1.00 96.06 195 ALA A N 1
ATOM 1495 C CA . ALA A 1 195 ? -13.901 7.194 14.798 1.00 96.06 195 ALA A CA 1
ATOM 1496 C C . ALA A 1 195 ? -13.384 5.787 15.165 1.00 96.06 195 ALA A C 1
ATOM 1498 O O . ALA A 1 195 ? -14.100 4.805 14.998 1.00 96.06 195 ALA A O 1
ATOM 1499 N N . GLY A 1 196 ? -12.120 5.650 15.597 1.00 97.06 196 GLY A N 1
ATOM 1500 C CA . GLY A 1 196 ? -11.505 4.339 15.832 1.00 97.06 196 GLY A CA 1
ATOM 1501 C C . GLY A 1 196 ? -11.423 3.481 14.565 1.00 97.06 196 GLY A C 1
ATOM 1502 O O . GLY A 1 196 ? -11.507 2.261 14.641 1.00 97.06 196 GLY A O 1
ATOM 1503 N N . ARG A 1 197 ? -11.308 4.112 13.392 1.00 98.19 197 ARG A N 1
ATOM 1504 C CA . ARG A 1 197 ? -11.340 3.461 12.072 1.00 98.19 197 ARG A CA 1
ATOM 1505 C C . ARG A 1 197 ? -10.099 3.780 11.233 1.00 98.19 197 ARG A C 1
ATOM 1507 O O . ARG A 1 197 ? -10.140 3.710 10.007 1.00 98.19 197 ARG A O 1
ATOM 1514 N N . ALA A 1 198 ? -8.995 4.137 11.889 1.00 97.88 198 ALA A N 1
ATOM 1515 C CA . ALA A 1 198 ? -7.711 4.368 11.242 1.00 97.88 198 ALA A CA 1
ATOM 1516 C C . ALA A 1 198 ? -6.540 3.802 12.048 1.00 97.88 198 ALA A C 1
ATOM 1518 O O . ALA A 1 198 ? -6.603 3.690 13.273 1.00 97.88 198 ALA A O 1
ATOM 1519 N N . ILE A 1 199 ? -5.458 3.497 11.339 1.00 98.38 199 ILE A N 1
ATOM 1520 C CA . ILE A 1 199 ? -4.161 3.129 11.904 1.00 98.38 199 ILE A CA 1
ATOM 1521 C C . ILE A 1 199 ? -3.065 3.981 11.267 1.00 98.38 199 ILE A C 1
ATOM 1523 O O . ILE A 1 199 ? -3.126 4.303 10.079 1.00 98.38 199 ILE A O 1
ATOM 1527 N N . ASP A 1 200 ? -2.048 4.304 12.057 1.00 97.44 200 ASP A N 1
ATOM 1528 C CA . ASP A 1 200 ? -0.839 4.984 11.607 1.00 97.44 200 ASP A CA 1
ATOM 1529 C C . ASP A 1 200 ? 0.363 4.057 11.824 1.00 97.44 200 ASP A C 1
ATOM 1531 O O . ASP A 1 200 ? 0.809 3.848 12.956 1.00 97.44 200 ASP A O 1
ATOM 1535 N N . VAL A 1 201 ? 0.878 3.465 10.743 1.00 98.19 201 VAL A N 1
ATOM 1536 C CA . VAL A 1 201 ? 2.089 2.628 10.807 1.00 98.19 201 VAL A CA 1
ATOM 1537 C C . VAL A 1 201 ? 3.335 3.480 11.049 1.00 98.19 201 VAL A C 1
ATOM 1539 O O . VAL A 1 201 ? 3.357 4.675 10.769 1.00 98.19 201 VAL A O 1
ATOM 1542 N N . ARG A 1 202 ? 4.406 2.873 11.563 1.00 96.19 202 ARG A N 1
ATOM 1543 C CA . ARG A 1 202 ? 5.602 3.626 11.958 1.00 96.19 202 ARG A CA 1
ATOM 1544 C C . ARG A 1 202 ? 6.273 4.326 10.780 1.00 96.19 202 ARG A C 1
ATOM 1546 O O . ARG A 1 202 ? 6.854 3.665 9.914 1.00 96.19 202 ARG A O 1
ATOM 1553 N N . TYR A 1 203 ? 6.302 5.659 10.780 1.00 93.25 203 TYR A N 1
ATOM 1554 C CA . TYR A 1 203 ? 6.954 6.392 9.687 1.00 93.25 203 TYR A CA 1
ATOM 1555 C C . TYR A 1 203 ? 8.484 6.256 9.725 1.00 93.25 203 TYR A C 1
ATOM 1557 O O . TYR A 1 203 ? 9.156 6.363 8.702 1.00 93.25 203 TYR A O 1
ATOM 1565 N N . GLN A 1 204 ? 9.059 6.031 10.906 1.00 93.25 204 GLN A N 1
ATOM 1566 C CA . GLN A 1 204 ? 10.508 5.914 11.099 1.00 93.25 204 GLN A CA 1
ATOM 1567 C C . GLN A 1 204 ? 11.125 4.702 10.381 1.00 93.25 204 GLN A C 1
ATOM 1569 O O . GLN A 1 204 ? 12.319 4.721 10.072 1.00 93.25 204 GLN A O 1
ATOM 1574 N N . ASP A 1 205 ? 10.323 3.684 10.054 1.00 93.62 205 ASP A N 1
ATOM 1575 C CA . ASP A 1 205 ? 10.796 2.432 9.450 1.00 93.62 205 ASP A CA 1
ATOM 1576 C C . ASP A 1 205 ? 11.358 2.625 8.032 1.00 93.62 205 ASP A C 1
ATOM 1578 O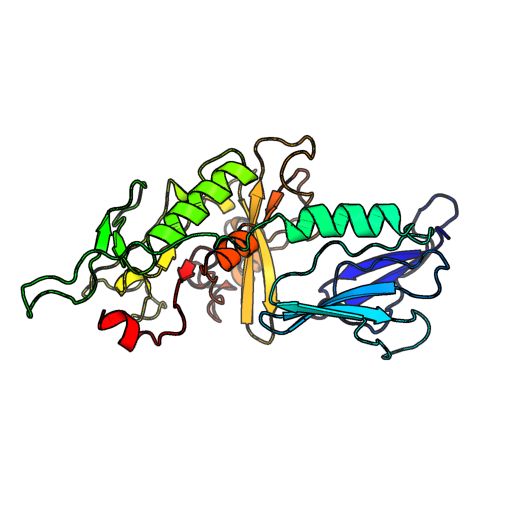 O . ASP A 1 205 ? 12.169 1.822 7.569 1.00 93.62 205 ASP A O 1
ATOM 1582 N N . VAL A 1 206 ? 10.997 3.730 7.370 1.00 94.19 206 VAL A N 1
ATOM 1583 C CA . VAL A 1 206 ? 11.463 4.082 6.016 1.00 94.19 206 VAL A CA 1
ATOM 1584 C C . VAL A 1 206 ? 12.655 5.047 6.035 1.00 94.19 206 VAL A C 1
ATOM 1586 O O . VAL A 1 206 ? 13.207 5.385 4.989 1.00 94.19 206 VAL A O 1
ATOM 1589 N N . LEU A 1 207 ? 13.059 5.523 7.220 1.00 92.69 207 LEU A N 1
ATOM 1590 C CA . LEU A 1 207 ? 14.146 6.494 7.394 1.00 92.69 207 LEU A CA 1
ATOM 1591 C C . LEU A 1 207 ? 15.494 5.838 7.743 1.00 92.69 207 LEU A C 1
ATOM 1593 O O . LEU A 1 207 ? 16.509 6.531 7.847 1.00 92.69 207 LEU A O 1
ATOM 1597 N N . ALA A 1 208 ? 15.550 4.512 7.884 1.00 88.94 208 ALA A N 1
ATOM 1598 C CA . ALA A 1 208 ? 16.787 3.760 8.112 1.00 88.94 208 ALA A CA 1
ATOM 1599 C C . ALA A 1 208 ? 17.672 3.667 6.849 1.00 88.94 208 ALA A C 1
ATOM 1601 O O . ALA A 1 208 ? 17.195 3.835 5.732 1.00 88.94 208 ALA A O 1
ATOM 1602 N N . PHE A 1 209 ? 18.983 3.433 7.018 1.00 85.38 209 PHE A N 1
ATOM 1603 C CA . PHE A 1 209 ? 19.927 3.342 5.885 1.00 85.38 209 PHE A CA 1
ATOM 1604 C C . PHE A 1 209 ? 19.667 2.099 5.023 1.00 85.38 209 PHE A C 1
ATOM 1606 O O . PHE A 1 209 ? 19.745 2.180 3.802 1.00 85.38 209 PHE A O 1
ATOM 1613 N N . ASP A 1 210 ? 19.333 0.983 5.671 1.00 87.75 210 ASP A N 1
ATOM 1614 C CA . ASP A 1 210 ? 18.852 -0.254 5.052 1.00 87.75 210 ASP A CA 1
ATOM 1615 C C . ASP A 1 210 ? 17.462 -0.554 5.635 1.00 87.75 210 ASP A C 1
ATOM 1617 O O . ASP A 1 210 ? 17.352 -1.237 6.661 1.00 87.75 210 ASP A O 1
ATOM 1621 N N . PRO A 1 211 ? 16.401 0.079 5.103 1.00 92.69 211 PRO A N 1
ATOM 1622 C CA . PRO A 1 211 ? 15.076 -0.033 5.686 1.00 92.69 211 PRO A CA 1
ATOM 1623 C C . PRO A 1 211 ? 14.463 -1.407 5.389 1.00 92.69 211 PRO A C 1
ATOM 1625 O O . PRO A 1 211 ? 14.556 -1.940 4.286 1.00 92.69 211 PRO A O 1
ATOM 1628 N N . GLN A 1 212 ? 13.777 -1.971 6.384 1.00 95.44 212 GLN A N 1
ATOM 1629 C CA . GLN A 1 212 ? 12.938 -3.166 6.201 1.00 95.44 212 GLN A CA 1
ATOM 1630 C C . GLN A 1 212 ? 11.619 -2.832 5.484 1.00 95.44 212 GLN A C 1
ATOM 1632 O O . GLN A 1 212 ? 10.882 -3.733 5.090 1.00 95.44 212 GLN A O 1
ATOM 1637 N N . VAL A 1 213 ? 11.324 -1.539 5.324 1.00 98.06 213 VAL A N 1
ATOM 1638 C CA . VAL A 1 213 ? 10.111 -1.016 4.706 1.00 98.06 213 VAL A CA 1
ATOM 1639 C C . VAL A 1 213 ? 10.497 -0.091 3.560 1.00 98.06 213 VAL A C 1
ATOM 1641 O O . VAL A 1 213 ? 11.134 0.942 3.760 1.00 98.06 213 VAL A O 1
ATOM 1644 N N . GLU A 1 214 ? 10.096 -0.460 2.353 1.00 98.06 214 GLU A N 1
ATOM 1645 C CA . GLU A 1 214 ? 10.312 0.318 1.138 1.00 98.06 214 GLU A CA 1
ATOM 1646 C C . GLU A 1 214 ? 9.008 0.980 0.701 1.00 98.06 214 GLU A C 1
ATOM 1648 O O . GLU A 1 214 ? 7.936 0.383 0.784 1.00 98.06 214 GLU A O 1
ATOM 1653 N N . ILE A 1 215 ? 9.096 2.215 0.210 1.00 97.62 215 ILE A N 1
ATOM 1654 C CA . ILE A 1 215 ? 7.932 2.983 -0.236 1.00 97.62 215 ILE A CA 1
ATOM 1655 C C . ILE A 1 215 ? 8.049 3.259 -1.726 1.00 97.62 215 ILE A C 1
ATOM 1657 O O . ILE A 1 215 ? 9.038 3.830 -2.169 1.00 97.62 215 ILE A O 1
ATOM 1661 N N . VAL A 1 216 ? 7.034 2.909 -2.508 1.00 95.69 216 VAL A N 1
ATOM 1662 C CA . VAL A 1 216 ? 6.953 3.251 -3.934 1.00 95.69 216 VAL A CA 1
ATOM 1663 C C . VAL A 1 216 ? 5.904 4.334 -4.130 1.00 95.69 216 VAL A C 1
ATOM 1665 O O . VAL A 1 216 ? 4.803 4.253 -3.588 1.00 95.69 216 VAL A O 1
ATOM 1668 N N . ARG A 1 217 ? 6.249 5.356 -4.913 1.00 93.75 217 ARG A N 1
ATOM 1669 C CA . ARG A 1 217 ? 5.314 6.412 -5.302 1.00 93.75 217 ARG A CA 1
ATOM 1670 C C . ARG A 1 217 ? 4.414 5.926 -6.433 1.00 93.75 217 ARG A C 1
ATOM 1672 O O . ARG A 1 217 ? 4.913 5.399 -7.424 1.00 93.75 217 ARG A O 1
ATOM 1679 N N . GLU A 1 218 ? 3.117 6.166 -6.305 1.00 89.25 218 GLU A N 1
ATOM 1680 C CA . GLU A 1 218 ? 2.126 5.934 -7.354 1.00 89.25 218 GLU A CA 1
ATOM 1681 C C . GLU A 1 218 ? 1.330 7.221 -7.562 1.00 89.25 218 GLU A C 1
ATOM 1683 O O . GLU A 1 218 ? 0.632 7.670 -6.661 1.00 89.25 218 GLU A O 1
ATOM 1688 N N . ASP A 1 219 ? 1.434 7.835 -8.737 1.00 87.44 219 ASP A N 1
ATOM 1689 C CA . ASP A 1 219 ? 0.581 8.968 -9.089 1.00 87.44 219 ASP A CA 1
ATOM 1690 C C . ASP A 1 219 ? -0.663 8.429 -9.814 1.00 87.44 219 ASP A C 1
ATOM 1692 O O . ASP A 1 219 ? -0.547 7.757 -10.841 1.00 87.44 219 ASP A O 1
ATOM 1696 N N . ILE A 1 220 ? -1.849 8.677 -9.254 1.00 81.75 220 ILE A N 1
ATOM 1697 C CA . ILE A 1 220 ? -3.138 8.216 -9.783 1.00 81.75 220 ILE A CA 1
ATOM 1698 C C . ILE A 1 220 ? -4.004 9.449 -10.031 1.00 81.75 220 ILE A C 1
ATOM 1700 O O . ILE A 1 220 ? -4.421 10.139 -9.102 1.00 81.75 220 ILE A O 1
ATOM 1704 N N . GLY A 1 221 ? -4.270 9.748 -11.303 1.00 82.94 221 GLY A N 1
ATOM 1705 C CA . GLY A 1 221 ? -4.916 11.005 -11.673 1.00 82.94 221 GLY A CA 1
ATOM 1706 C C . GLY A 1 221 ? -4.050 12.200 -11.261 1.00 82.94 221 GLY A C 1
ATOM 1707 O O . GLY A 1 221 ? -2.912 12.322 -11.706 1.00 82.94 221 GLY A O 1
ATOM 1708 N N . THR A 1 222 ? -4.590 13.085 -10.423 1.00 85.94 222 THR A N 1
ATOM 1709 C CA . THR A 1 222 ? -3.867 14.247 -9.873 1.00 85.94 222 THR A CA 1
ATOM 1710 C C . THR A 1 222 ? -3.301 14.001 -8.477 1.00 85.94 222 THR A C 1
ATOM 1712 O O . THR A 1 222 ? -2.655 14.885 -7.921 1.00 85.94 222 THR A O 1
ATOM 1715 N N . GLU A 1 223 ? -3.556 12.831 -7.897 1.00 91.38 223 GLU A N 1
ATOM 1716 C CA . GLU A 1 223 ? -3.197 12.511 -6.521 1.00 91.38 223 GLU A CA 1
ATOM 1717 C C . GLU A 1 223 ? -1.929 11.658 -6.461 1.00 91.38 223 GLU A C 1
ATOM 1719 O O . GLU A 1 223 ? -1.691 10.789 -7.302 1.00 91.38 223 GLU A O 1
ATOM 1724 N N . THR A 1 224 ? -1.123 11.882 -5.424 1.00 94.00 224 THR A N 1
ATOM 1725 C CA . THR A 1 224 ? 0.025 11.028 -5.111 1.00 94.00 224 THR A CA 1
ATOM 1726 C C . THR A 1 224 ? -0.361 10.053 -4.007 1.00 94.00 224 THR A C 1
ATOM 1728 O O . THR A 1 224 ? -0.720 10.457 -2.904 1.00 94.00 224 THR A O 1
ATOM 1731 N N . TYR A 1 225 ? -0.218 8.767 -4.289 1.00 95.06 225 TYR A N 1
ATOM 1732 C CA . TYR A 1 225 ? -0.329 7.670 -3.344 1.00 95.06 225 TYR A CA 1
ATOM 1733 C C . TYR A 1 225 ? 1.037 7.040 -3.086 1.00 95.06 225 TYR A C 1
ATOM 1735 O O . TYR A 1 225 ? 1.988 7.167 -3.863 1.00 95.06 225 TYR A O 1
ATOM 1743 N N . TRP A 1 226 ? 1.113 6.309 -1.982 1.00 96.94 226 TRP A N 1
ATOM 1744 C CA . TRP A 1 226 ? 2.296 5.560 -1.593 1.00 96.94 226 TRP A CA 1
ATOM 1745 C C . TRP A 1 226 ? 1.927 4.095 -1.418 1.00 96.94 226 TRP A C 1
ATOM 1747 O O . TRP A 1 226 ? 0.882 3.763 -0.853 1.00 96.94 226 TRP A O 1
ATOM 1757 N N . ARG A 1 227 ? 2.772 3.213 -1.938 1.00 96.50 227 ARG A N 1
ATOM 1758 C CA . ARG A 1 227 ? 2.668 1.769 -1.756 1.00 96.50 227 ARG A CA 1
ATOM 1759 C C . ARG A 1 227 ? 3.775 1.311 -0.818 1.00 96.50 227 ARG A C 1
ATOM 1761 O O . ARG A 1 227 ? 4.931 1.677 -1.026 1.00 96.50 227 ARG A O 1
ATOM 1768 N N . ILE A 1 228 ? 3.420 0.540 0.202 1.00 98.44 228 ILE A N 1
ATOM 1769 C CA . ILE A 1 228 ? 4.346 0.017 1.208 1.00 98.44 228 ILE A CA 1
ATOM 1770 C C . ILE A 1 228 ? 4.728 -1.412 0.844 1.00 98.44 228 ILE A C 1
ATOM 1772 O O . ILE A 1 228 ? 3.862 -2.259 0.616 1.00 98.44 228 ILE A O 1
ATOM 1776 N N . TYR A 1 229 ? 6.027 -1.682 0.859 1.00 98.50 229 TYR A N 1
ATOM 1777 C CA . TYR A 1 229 ? 6.600 -3.003 0.669 1.00 98.50 229 TYR A CA 1
ATOM 1778 C C . TYR A 1 229 ? 7.419 -3.409 1.891 1.00 98.50 229 TYR A C 1
ATOM 1780 O O . TYR A 1 229 ? 8.324 -2.687 2.309 1.00 98.50 229 TYR A O 1
ATOM 1788 N N . LEU A 1 230 ? 7.123 -4.579 2.448 1.00 98.62 230 LEU A N 1
ATOM 1789 C CA . LEU A 1 230 ? 7.791 -5.117 3.632 1.00 98.62 230 LEU A CA 1
ATOM 1790 C C . LEU A 1 230 ? 8.803 -6.166 3.205 1.00 98.62 230 LEU A C 1
ATOM 1792 O O . LEU A 1 230 ? 8.450 -7.116 2.508 1.00 98.62 230 LEU A O 1
ATOM 1796 N N . ARG A 1 231 ? 10.057 -6.019 3.620 1.00 98.31 231 ARG A N 1
ATOM 1797 C CA . ARG A 1 231 ? 11.084 -7.029 3.369 1.00 98.31 231 ARG A CA 1
ATOM 1798 C C . ARG A 1 231 ? 10.717 -8.313 4.114 1.00 98.31 231 ARG A C 1
ATOM 1800 O O . ARG A 1 231 ? 10.448 -8.273 5.314 1.00 98.31 231 ARG A O 1
ATOM 1807 N N . ALA A 1 232 ? 10.686 -9.441 3.412 1.00 98.19 232 ALA A N 1
ATOM 1808 C CA . ALA A 1 232 ? 10.423 -10.735 4.033 1.00 98.19 232 ALA A CA 1
ATOM 1809 C C . ALA A 1 232 ? 11.638 -11.218 4.844 1.00 98.19 232 ALA A C 1
ATOM 1811 O O . ALA A 1 232 ? 12.787 -10.947 4.493 1.00 98.19 232 ALA A O 1
ATOM 1812 N N . THR A 1 233 ? 11.407 -11.968 5.919 1.00 97.62 233 THR A N 1
ATOM 1813 C CA . THR A 1 233 ? 12.472 -12.586 6.718 1.00 97.62 233 THR A CA 1
ATOM 1814 C C . THR A 1 233 ? 13.225 -13.633 5.900 1.00 97.62 233 THR A C 1
ATOM 1816 O O . THR A 1 233 ? 14.457 -13.636 5.894 1.00 97.62 233 THR A O 1
ATOM 1819 N N . ALA A 1 234 ? 12.504 -14.490 5.170 1.00 96.94 234 ALA A N 1
ATOM 1820 C CA . ALA A 1 234 ? 13.109 -15.374 4.183 1.00 96.94 234 ALA A CA 1
ATOM 1821 C C . ALA A 1 234 ? 13.414 -14.583 2.902 1.00 96.94 234 ALA A C 1
ATOM 1823 O O . ALA A 1 234 ? 12.573 -13.851 2.386 1.00 96.94 234 ALA A O 1
ATOM 1824 N N 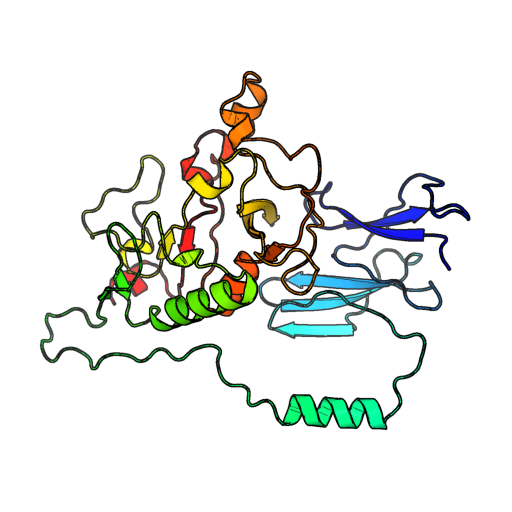. GLN A 1 235 ? 14.641 -14.707 2.399 1.00 96.75 235 GLN A N 1
ATOM 1825 C CA . GLN A 1 235 ? 15.117 -14.031 1.184 1.00 96.75 235 GLN A CA 1
ATOM 1826 C C . GLN A 1 235 ? 15.555 -15.049 0.117 1.00 96.75 235 GLN A C 1
ATOM 1828 O O . GLN A 1 235 ? 16.410 -14.765 -0.719 1.00 96.75 235 GLN A O 1
ATOM 1833 N N . ASP A 1 236 ? 14.981 -16.249 0.171 1.00 95.31 236 ASP A N 1
ATOM 1834 C CA . ASP A 1 236 ? 15.218 -17.371 -0.743 1.00 95.31 236 ASP A CA 1
ATOM 1835 C C . ASP A 1 236 ? 14.127 -17.510 -1.823 1.00 95.31 236 ASP A C 1
ATOM 1837 O O . ASP A 1 236 ? 14.199 -18.406 -2.660 1.00 95.31 236 ASP A O 1
ATOM 1841 N N . GLY A 1 237 ? 13.135 -16.612 -1.820 1.00 92.31 237 GLY A N 1
ATOM 1842 C CA . GLY A 1 237 ? 11.994 -16.624 -2.736 1.00 92.31 237 GLY A CA 1
ATOM 1843 C C . GLY A 1 237 ? 10.799 -17.453 -2.277 1.00 92.31 237 GLY A C 1
ATOM 1844 O O . GLY A 1 237 ? 9.811 -17.516 -3.002 1.00 92.31 237 GLY A O 1
ATOM 1845 N N . SER A 1 238 ? 10.847 -18.041 -1.078 1.00 93.75 238 SER A N 1
ATOM 1846 C CA . SER A 1 238 ? 9.676 -18.678 -0.460 1.00 93.75 238 SER A CA 1
ATOM 1847 C C . SER A 1 238 ? 8.630 -17.674 0.043 1.00 93.75 238 SER A C 1
ATOM 1849 O O . SER A 1 238 ? 7.469 -18.036 0.207 1.00 93.75 238 SER A O 1
ATOM 1851 N N . MET A 1 239 ? 9.032 -16.419 0.274 1.00 94.75 239 MET A N 1
ATOM 1852 C CA . MET A 1 239 ? 8.189 -15.341 0.796 1.00 94.75 239 MET A CA 1
ATOM 1853 C C . MET A 1 239 ? 8.423 -14.059 -0.000 1.00 94.75 239 MET A C 1
ATOM 1855 O O . MET A 1 239 ? 9.569 -13.676 -0.240 1.00 94.75 239 MET A O 1
ATOM 1859 N N . GLY A 1 240 ? 7.342 -13.372 -0.373 1.00 94.69 240 GLY A N 1
ATOM 1860 C CA . GLY A 1 240 ? 7.401 -12.138 -1.155 1.00 94.69 240 GLY A CA 1
ATOM 1861 C C . GLY A 1 240 ? 7.976 -12.311 -2.568 1.00 94.69 240 GLY A C 1
ATOM 1862 O O . GLY A 1 240 ? 8.147 -13.410 -3.088 1.00 94.69 240 GLY A O 1
ATOM 1863 N N . GLN A 1 241 ? 8.273 -11.187 -3.215 1.00 94.69 241 GLN A N 1
ATOM 1864 C CA . GLN A 1 241 ? 8.837 -11.135 -4.566 1.00 94.69 241 GLN A CA 1
ATOM 1865 C C . GLN A 1 241 ? 9.837 -9.981 -4.706 1.00 94.69 241 GLN A C 1
ATOM 1867 O O . GLN A 1 241 ? 9.745 -9.004 -3.957 1.00 94.69 241 GLN A O 1
ATOM 1872 N N . PRO A 1 242 ? 10.775 -10.033 -5.666 1.00 95.75 242 PRO A N 1
ATOM 1873 C CA . PRO A 1 242 ? 11.648 -8.902 -5.934 1.00 95.75 242 PRO A CA 1
ATOM 1874 C C . PRO A 1 242 ? 10.866 -7.651 -6.329 1.00 95.75 242 PRO A C 1
ATOM 1876 O O . PRO A 1 242 ? 9.884 -7.722 -7.077 1.00 95.75 242 PRO A O 1
ATOM 1879 N N . LEU A 1 243 ? 11.330 -6.493 -5.857 1.00 93.25 243 LEU A N 1
ATOM 1880 C CA . LEU A 1 243 ? 10.794 -5.212 -6.303 1.00 93.25 243 LEU A CA 1
ATOM 1881 C C . LEU A 1 243 ? 11.080 -5.010 -7.792 1.00 93.25 243 LEU A C 1
ATOM 1883 O O . LEU A 1 243 ? 12.103 -5.439 -8.325 1.00 93.25 243 LEU A O 1
ATOM 1887 N N . ARG A 1 244 ? 10.153 -4.332 -8.468 1.00 87.00 244 ARG A N 1
ATOM 1888 C CA . ARG A 1 244 ? 10.234 -4.035 -9.910 1.00 87.00 244 ARG A CA 1
ATOM 1889 C C . ARG A 1 244 ? 10.257 -2.537 -10.210 1.00 87.00 244 ARG A C 1
ATOM 1891 O O . ARG A 1 244 ? 10.431 -2.144 -11.357 1.00 87.00 244 ARG A O 1
ATOM 1898 N N . THR A 1 245 ? 10.110 -1.717 -9.174 1.00 87.50 245 THR A N 1
ATOM 1899 C CA . THR A 1 245 ? 10.038 -0.258 -9.254 1.00 87.50 245 THR A CA 1
ATOM 1900 C C . THR A 1 245 ? 11.014 0.339 -8.252 1.00 87.50 245 THR A C 1
ATOM 1902 O O . THR A 1 245 ? 11.209 -0.220 -7.173 1.00 87.50 245 THR A O 1
ATOM 1905 N N . LEU A 1 246 ? 11.622 1.474 -8.602 1.00 92.94 246 LEU A N 1
ATOM 1906 C CA . LEU A 1 246 ? 12.491 2.219 -7.696 1.00 92.94 246 LEU A CA 1
ATOM 1907 C C . LEU A 1 246 ? 11.679 2.776 -6.516 1.00 92.94 246 LEU A C 1
ATOM 1909 O O . LEU A 1 246 ? 10.718 3.516 -6.747 1.00 92.94 246 LEU A O 1
ATOM 1913 N N . PRO A 1 247 ? 12.065 2.473 -5.265 1.00 96.12 247 PRO A N 1
ATOM 1914 C CA . PRO A 1 247 ? 11.471 3.122 -4.109 1.00 96.12 247 PRO A CA 1
ATOM 1915 C C . PRO A 1 247 ? 11.839 4.606 -4.028 1.00 96.12 247 PRO A C 1
ATOM 1917 O O . PRO A 1 247 ? 12.836 5.066 -4.595 1.00 96.12 247 PRO A O 1
ATOM 1920 N N . TRP A 1 248 ? 11.036 5.348 -3.279 1.00 96.31 248 TRP A N 1
ATOM 1921 C CA . TRP A 1 248 ? 11.259 6.735 -2.915 1.00 96.31 248 TRP A CA 1
ATOM 1922 C C . TRP A 1 248 ? 12.073 6.818 -1.620 1.00 96.31 248 TRP A C 1
ATOM 1924 O O . TRP A 1 248 ? 11.710 6.249 -0.593 1.00 96.31 248 TRP A O 1
ATOM 1934 N N . ASP A 1 249 ? 13.182 7.545 -1.663 1.00 95.38 249 ASP A N 1
ATOM 1935 C CA . ASP A 1 249 ? 14.051 7.825 -0.531 1.00 95.38 249 ASP A CA 1
ATOM 1936 C C . ASP A 1 249 ? 13.661 9.151 0.137 1.00 95.38 249 ASP A C 1
ATOM 1938 O O . ASP A 1 249 ? 14.020 10.243 -0.320 1.00 95.38 249 ASP A O 1
ATOM 1942 N N . PHE A 1 250 ? 12.952 9.056 1.263 1.00 95.00 250 PHE A N 1
ATOM 1943 C CA . PHE A 1 250 ? 12.611 10.216 2.090 1.00 95.00 250 PHE A CA 1
ATOM 1944 C C . PHE A 1 250 ? 13.805 10.784 2.862 1.00 95.00 250 PHE A C 1
ATOM 1946 O O . PHE A 1 250 ? 13.757 11.941 3.285 1.00 95.00 250 PHE A O 1
ATOM 1953 N N . ARG A 1 251 ? 14.892 10.024 3.044 1.00 92.75 251 ARG A N 1
ATOM 1954 C CA . ARG A 1 251 ? 16.065 10.481 3.805 1.00 92.75 251 ARG A CA 1
ATOM 1955 C C . ARG A 1 251 ? 16.849 11.544 3.060 1.00 92.75 251 ARG A C 1
ATOM 1957 O O . ARG A 1 251 ? 17.473 12.389 3.695 1.00 92.75 251 ARG A O 1
ATOM 1964 N N . ALA A 1 252 ? 16.772 11.546 1.730 1.00 93.25 252 ALA A N 1
ATOM 1965 C CA . ALA A 1 252 ? 17.395 12.559 0.887 1.00 93.25 252 ALA A CA 1
ATOM 1966 C C . ALA A 1 252 ? 16.971 13.994 1.257 1.00 93.25 252 ALA A C 1
ATOM 1968 O O . ALA A 1 252 ? 17.724 14.934 1.018 1.00 93.25 252 ALA A O 1
ATOM 1969 N N . ARG A 1 253 ? 15.817 14.165 1.918 1.00 91.81 253 ARG A N 1
ATOM 1970 C CA . ARG A 1 253 ? 15.352 15.449 2.471 1.00 91.81 253 ARG A CA 1
ATOM 1971 C C . ARG A 1 253 ? 16.270 16.031 3.547 1.00 91.81 253 ARG A C 1
ATOM 1973 O O . ARG A 1 253 ? 16.252 17.239 3.758 1.00 91.81 253 ARG A O 1
ATOM 1980 N N . PHE A 1 254 ? 17.019 15.181 4.244 1.00 89.38 254 PHE A N 1
ATOM 1981 C CA . PHE A 1 254 ? 17.943 15.559 5.315 1.00 89.38 254 PHE A CA 1
ATOM 1982 C C . PHE A 1 254 ? 19.403 15.628 4.832 1.00 89.38 254 PHE A C 1
ATOM 1984 O O . PHE A 1 254 ? 20.311 15.772 5.648 1.00 89.38 254 PHE A O 1
ATOM 1991 N N . GLY A 1 255 ? 19.633 15.475 3.522 1.00 88.12 255 GLY A N 1
ATOM 1992 C CA . GLY A 1 255 ? 20.952 15.550 2.898 1.00 88.12 255 GLY A CA 1
ATOM 1993 C C . GLY A 1 255 ? 21.416 16.982 2.621 1.00 88.12 255 GLY A C 1
ATOM 1994 O O . GLY A 1 255 ? 20.745 17.958 2.954 1.00 88.12 255 GLY A O 1
ATOM 1995 N N . ASN A 1 256 ? 22.574 17.100 1.970 1.00 89.62 256 ASN A N 1
ATOM 1996 C CA . ASN A 1 256 ? 23.193 18.393 1.669 1.00 89.62 256 ASN A CA 1
ATOM 1997 C C . ASN A 1 256 ? 22.635 19.054 0.402 1.00 89.62 256 ASN A C 1
ATOM 1999 O O . ASN A 1 256 ? 22.888 20.235 0.181 1.00 89.62 256 ASN A O 1
ATOM 2003 N N . GLU A 1 257 ? 21.904 18.321 -0.441 1.00 91.94 257 GLU A N 1
ATOM 2004 C CA . GLU A 1 257 ? 21.338 18.829 -1.689 1.00 91.94 257 GLU A CA 1
ATOM 2005 C C . GLU A 1 257 ? 19.952 19.462 -1.460 1.00 91.94 257 GLU A C 1
ATOM 2007 O O . GLU A 1 257 ? 18.960 18.739 -1.317 1.00 91.94 257 GLU A O 1
ATOM 2012 N N . PRO A 1 258 ? 19.811 20.802 -1.534 1.00 89.62 258 PRO A N 1
ATOM 2013 C CA . PRO A 1 258 ? 18.549 21.469 -1.195 1.00 89.62 258 PRO A CA 1
ATOM 2014 C C . PRO A 1 258 ? 17.378 21.095 -2.115 1.00 89.62 258 PRO A C 1
ATOM 2016 O O . PRO A 1 258 ? 16.218 21.205 -1.724 1.00 89.62 258 PRO A O 1
ATOM 2019 N N . ARG A 1 259 ? 17.658 20.625 -3.339 1.00 93.44 259 ARG A N 1
ATOM 2020 C CA . ARG A 1 259 ? 16.615 20.176 -4.275 1.00 93.44 259 ARG A CA 1
ATOM 2021 C C . ARG A 1 259 ? 15.764 19.036 -3.708 1.00 93.44 259 ARG A C 1
ATOM 2023 O O . ARG A 1 259 ? 14.552 19.065 -3.875 1.00 93.44 259 ARG A O 1
ATOM 2030 N N . TYR A 1 260 ? 16.358 18.092 -2.974 1.00 92.19 260 TYR A N 1
ATOM 2031 C CA . TYR A 1 260 ? 15.624 16.932 -2.457 1.00 92.19 260 TYR A CA 1
ATOM 2032 C C . TYR A 1 260 ? 14.713 17.297 -1.285 1.00 92.19 260 TYR A C 1
ATOM 2034 O O . TYR A 1 260 ? 13.708 16.629 -1.056 1.00 92.19 260 TYR A O 1
ATOM 2042 N N . TYR A 1 261 ? 15.006 18.390 -0.577 1.00 88.19 261 TYR A N 1
ATOM 2043 C CA . TYR A 1 261 ? 14.058 18.970 0.368 1.00 88.19 261 TYR A CA 1
ATOM 2044 C C . TYR A 1 261 ? 12.805 19.487 -0.356 1.00 88.19 261 TYR A C 1
ATOM 2046 O O . TYR A 1 261 ? 11.690 19.154 0.038 1.00 88.19 261 TYR A O 1
ATOM 2054 N N . ASN A 1 262 ? 12.983 20.237 -1.450 1.00 89.69 262 ASN A N 1
ATOM 2055 C CA . ASN A 1 262 ? 11.877 20.797 -2.238 1.00 89.69 262 ASN A CA 1
ATOM 2056 C C . ASN A 1 262 ? 11.069 19.730 -2.992 1.00 89.69 262 ASN A C 1
ATOM 2058 O O . ASN A 1 262 ? 9.886 19.929 -3.254 1.00 89.69 262 ASN A O 1
ATOM 2062 N N . GLU A 1 263 ? 11.697 18.610 -3.347 1.00 92.19 263 GLU A N 1
ATOM 2063 C CA . GLU A 1 263 ? 11.056 17.483 -4.033 1.00 92.19 263 GLU A CA 1
ATOM 2064 C C . GLU A 1 263 ? 10.415 16.473 -3.066 1.00 92.19 263 GLU A C 1
ATOM 2066 O O . GLU A 1 263 ? 9.672 15.599 -3.507 1.00 92.19 263 GLU A O 1
ATOM 2071 N N . GLY A 1 264 ? 10.649 16.598 -1.754 1.00 92.88 264 GLY A N 1
ATOM 2072 C CA . GLY A 1 264 ? 10.148 15.657 -0.747 1.00 92.88 264 GLY A CA 1
ATOM 2073 C C . GLY A 1 264 ? 10.882 14.315 -0.715 1.00 92.88 264 GLY A C 1
ATOM 2074 O O . GLY A 1 264 ? 10.336 13.332 -0.212 1.00 92.88 264 GLY A O 1
ATOM 2075 N N . GLY A 1 265 ? 12.106 14.262 -1.235 1.00 94.94 265 GLY A N 1
ATOM 2076 C CA . GLY A 1 265 ? 12.940 13.070 -1.371 1.00 94.94 265 GLY A CA 1
ATOM 2077 C C . GLY A 1 265 ? 13.465 12.916 -2.796 1.00 94.94 265 GLY A C 1
ATOM 2078 O O . GLY A 1 265 ? 13.485 13.879 -3.561 1.00 94.94 265 GLY A O 1
ATOM 2079 N N . LYS A 1 266 ? 13.898 11.705 -3.145 1.00 94.75 266 LYS A N 1
ATOM 2080 C CA . LYS A 1 266 ? 14.269 11.324 -4.517 1.00 94.75 266 LYS A CA 1
ATOM 2081 C C . LYS A 1 266 ? 13.927 9.861 -4.777 1.00 94.75 266 LYS A C 1
ATOM 2083 O O . LYS A 1 266 ? 13.719 9.107 -3.836 1.00 94.75 266 LYS A O 1
ATOM 2088 N N . LEU A 1 267 ? 13.956 9.421 -6.031 1.00 95.00 267 LEU A N 1
ATOM 2089 C CA . LEU A 1 267 ? 14.058 7.986 -6.311 1.00 95.00 267 LEU A CA 1
ATOM 2090 C C . LEU A 1 267 ? 15.403 7.446 -5.806 1.00 95.00 267 LEU A C 1
ATOM 2092 O O . LEU A 1 267 ? 16.428 8.130 -5.900 1.00 95.00 267 LEU A O 1
ATOM 2096 N N . LYS A 1 268 ? 15.404 6.215 -5.291 1.00 94.19 268 LYS A N 1
ATOM 2097 C CA . LYS A 1 268 ? 16.646 5.485 -5.011 1.00 94.19 268 LYS A CA 1
ATOM 2098 C C . LYS A 1 268 ? 17.460 5.298 -6.294 1.00 94.19 268 LYS A C 1
ATOM 2100 O O . LYS A 1 268 ? 16.914 5.256 -7.392 1.00 94.19 268 LYS A O 1
ATOM 2105 N N . ASP A 1 269 ? 18.774 5.151 -6.139 1.00 92.56 269 ASP A N 1
ATOM 2106 C CA . ASP A 1 269 ? 19.694 5.011 -7.277 1.00 92.56 269 ASP A CA 1
ATOM 2107 C C . ASP A 1 269 ? 19.649 3.600 -7.902 1.00 92.56 269 ASP A C 1
ATOM 2109 O O . ASP A 1 269 ? 20.084 3.400 -9.034 1.00 92.56 269 ASP A O 1
ATOM 2113 N N . ALA A 1 270 ? 19.101 2.620 -7.177 1.00 93.31 270 ALA A N 1
ATOM 2114 C CA . ALA A 1 270 ? 18.889 1.252 -7.636 1.00 93.31 270 ALA A CA 1
ATOM 2115 C C . ALA A 1 270 ? 17.666 0.625 -6.952 1.00 93.31 270 ALA A C 1
ATOM 2117 O O . ALA A 1 270 ? 17.268 1.040 -5.860 1.00 93.31 270 ALA A O 1
ATOM 2118 N N . ILE A 1 271 ? 17.088 -0.395 -7.593 1.00 93.56 271 ILE A N 1
ATOM 2119 C CA . ILE A 1 271 ? 16.049 -1.229 -6.982 1.00 93.56 271 ILE A CA 1
ATOM 2120 C C . ILE A 1 271 ? 16.726 -2.079 -5.896 1.00 93.56 271 ILE A C 1
ATOM 2122 O O . ILE A 1 271 ? 17.690 -2.782 -6.213 1.00 93.56 271 ILE A O 1
ATOM 2126 N N . PRO A 1 272 ? 16.261 -2.028 -4.634 1.00 95.06 272 PRO A N 1
ATOM 2127 C CA . PRO A 1 272 ? 16.810 -2.861 -3.574 1.00 95.06 272 PRO A CA 1
ATOM 2128 C C . PRO A 1 272 ? 16.705 -4.349 -3.910 1.00 95.06 272 PRO A C 1
ATOM 2130 O O . PRO A 1 272 ? 15.663 -4.831 -4.358 1.00 95.06 272 PRO A O 1
ATOM 2133 N N . ALA A 1 273 ? 17.793 -5.081 -3.675 1.00 95.25 273 ALA A N 1
ATOM 2134 C CA . ALA A 1 273 ? 17.794 -6.530 -3.798 1.00 95.25 273 ALA A CA 1
ATOM 2135 C C . ALA A 1 273 ? 17.075 -7.166 -2.602 1.00 95.25 273 ALA A C 1
ATOM 2137 O O . ALA A 1 273 ? 17.246 -6.737 -1.460 1.00 95.25 273 ALA A O 1
ATOM 2138 N N . GLY A 1 274 ? 16.327 -8.232 -2.865 1.00 96.31 274 GLY A N 1
ATOM 2139 C CA . GLY A 1 274 ? 15.611 -8.977 -1.839 1.00 96.31 274 GLY A CA 1
ATOM 2140 C C . GLY A 1 274 ? 14.199 -9.331 -2.267 1.00 96.31 274 GLY A C 1
ATOM 2141 O O . GLY A 1 274 ? 13.789 -9.039 -3.390 1.00 96.31 274 GLY A O 1
ATOM 2142 N N . TYR A 1 275 ? 13.468 -9.950 -1.351 1.00 97.94 275 TYR A N 1
ATOM 2143 C CA . TYR A 1 275 ? 12.072 -10.321 -1.533 1.00 97.94 275 TYR A CA 1
ATOM 2144 C C . TYR A 1 275 ? 11.187 -9.517 -0.590 1.00 97.94 275 TYR A C 1
ATOM 2146 O O . TYR A 1 275 ? 11.481 -9.383 0.602 1.00 97.94 275 TYR A O 1
ATOM 2154 N N . TYR A 1 276 ? 10.118 -8.965 -1.149 1.00 98.12 276 TYR A N 1
ATOM 2155 C CA . TYR A 1 276 ? 9.241 -8.018 -0.487 1.00 98.12 276 TYR A CA 1
ATOM 2156 C C . TYR A 1 276 ? 7.775 -8.408 -0.666 1.00 98.12 276 TYR A C 1
ATOM 2158 O O . TYR A 1 276 ? 7.364 -8.903 -1.718 1.00 98.12 276 TYR A O 1
ATOM 2166 N N . VAL A 1 277 ? 6.986 -8.147 0.365 1.00 98.06 277 VAL A N 1
ATOM 2167 C CA . VAL A 1 277 ? 5.536 -8.328 0.407 1.00 98.06 277 VAL A CA 1
ATOM 2168 C C . VAL A 1 277 ? 4.867 -6.977 0.186 1.00 98.06 277 VAL A C 1
ATOM 2170 O O . VAL A 1 277 ? 5.250 -5.987 0.806 1.00 98.06 277 VAL A O 1
ATOM 2173 N N . ASP A 1 278 ? 3.867 -6.930 -0.691 1.00 96.94 278 ASP A N 1
ATOM 2174 C CA . ASP A 1 278 ? 3.057 -5.733 -0.940 1.00 96.94 278 ASP A CA 1
ATOM 2175 C C . ASP A 1 278 ? 2.035 -5.552 0.195 1.00 96.94 278 ASP A C 1
ATOM 2177 O O . ASP A 1 278 ? 0.949 -6.133 0.171 1.00 96.94 278 ASP A O 1
ATOM 2181 N N . PHE A 1 279 ? 2.401 -4.773 1.216 1.00 98.50 279 PHE A N 1
ATOM 2182 C CA . PHE A 1 279 ? 1.536 -4.528 2.371 1.00 98.50 279 PHE A CA 1
ATOM 2183 C C . PHE A 1 279 ? 0.290 -3.745 1.990 1.00 98.50 279 PHE A C 1
ATOM 2185 O O . PHE A 1 279 ? -0.775 -4.013 2.526 1.00 98.50 279 PHE A O 1
ATOM 2192 N N . THR A 1 280 ? 0.399 -2.790 1.068 1.00 97.06 280 THR A N 1
ATOM 2193 C CA . THR A 1 280 ? -0.760 -1.996 0.649 1.00 97.06 280 THR A CA 1
ATOM 2194 C C . THR A 1 280 ? -1.824 -2.870 -0.004 1.00 97.06 280 THR A C 1
ATOM 2196 O O . THR A 1 280 ? -3.005 -2.668 0.263 1.00 97.06 280 THR A O 1
ATOM 2199 N N . ALA A 1 281 ? -1.424 -3.844 -0.829 1.00 92.94 281 ALA A N 1
ATOM 2200 C CA . ALA A 1 281 ? -2.360 -4.815 -1.391 1.00 92.94 281 ALA A CA 1
ATOM 2201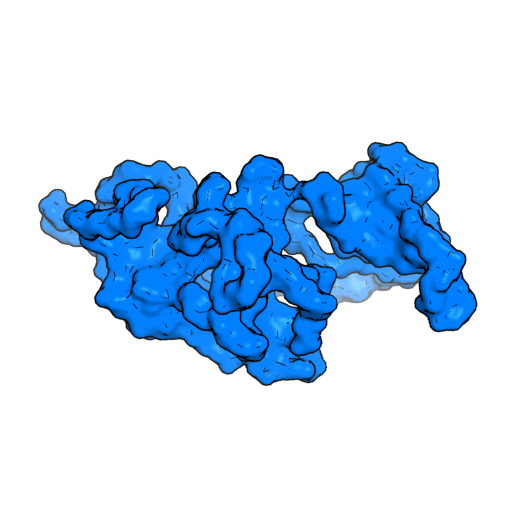 C C . ALA A 1 281 ? -2.982 -5.696 -0.299 1.00 92.94 281 ALA A C 1
ATOM 2203 O O . ALA A 1 281 ? -4.203 -5.799 -0.241 1.00 92.94 281 ALA A O 1
ATOM 2204 N N . LEU A 1 282 ? -2.163 -6.245 0.609 1.00 95.69 282 LEU A N 1
ATOM 2205 C CA . LEU A 1 282 ? -2.679 -7.030 1.734 1.00 95.69 282 LEU A CA 1
ATOM 2206 C C . LEU A 1 282 ? -3.652 -6.220 2.593 1.00 95.69 282 LEU A C 1
ATOM 2208 O O . LEU A 1 282 ? -4.711 -6.718 2.925 1.00 95.69 282 LEU A O 1
ATOM 2212 N N . ALA A 1 283 ? -3.340 -4.973 2.938 1.00 98.12 283 ALA A N 1
ATOM 2213 C CA . ALA A 1 283 ? -4.222 -4.121 3.729 1.00 98.12 283 ALA A CA 1
ATOM 2214 C C . ALA A 1 283 ? -5.582 -3.919 3.041 1.00 98.12 283 ALA A C 1
ATOM 2216 O O . ALA A 1 283 ? -6.624 -4.051 3.689 1.00 98.12 283 ALA A O 1
ATOM 2217 N N . ALA A 1 284 ? -5.574 -3.681 1.726 1.00 94.56 284 ALA A N 1
ATOM 2218 C CA . ALA A 1 284 ? -6.788 -3.485 0.946 1.00 94.56 284 ALA A CA 1
ATOM 2219 C C . ALA A 1 284 ? -7.703 -4.721 0.948 1.00 94.56 284 ALA A C 1
ATOM 2221 O O . ALA A 1 284 ? -8.917 -4.551 1.063 1.00 94.56 284 ALA A O 1
ATOM 2222 N N . ASP A 1 285 ? -7.143 -5.937 0.907 1.00 92.69 285 ASP A N 1
ATOM 2223 C CA . ASP A 1 285 ? -7.914 -7.191 0.985 1.00 92.69 285 ASP A CA 1
ATOM 2224 C C . ASP A 1 285 ? -8.699 -7.310 2.309 1.00 92.69 285 ASP A C 1
ATOM 2226 O O . ASP A 1 285 ? -9.764 -7.922 2.353 1.00 92.69 285 ASP A O 1
ATOM 2230 N N . TYR A 1 286 ? -8.216 -6.672 3.381 1.00 96.69 286 TYR A N 1
ATOM 2231 C CA . TYR A 1 286 ? -8.868 -6.630 4.699 1.00 96.69 286 TYR A CA 1
ATOM 2232 C C . TYR A 1 286 ? -9.657 -5.326 4.930 1.00 96.69 286 TYR A C 1
ATOM 2234 O O . TYR A 1 286 ? -10.013 -5.003 6.062 1.00 96.69 286 TYR A O 1
ATOM 2242 N N . GLY A 1 287 ? -9.915 -4.544 3.877 1.00 95.50 287 GLY A N 1
ATOM 2243 C CA . GLY A 1 287 ? -10.692 -3.302 3.949 1.00 95.50 287 GLY A CA 1
ATOM 2244 C C . GLY A 1 287 ? -9.922 -2.074 4.450 1.00 95.50 287 GLY A C 1
ATOM 2245 O O . GLY A 1 287 ? -10.509 -0.998 4.572 1.00 95.50 287 GLY A O 1
ATOM 2246 N N . TRP A 1 288 ? -8.616 -2.194 4.698 1.00 98.06 288 TRP A N 1
ATOM 2247 C CA . TRP A 1 288 ? -7.754 -1.096 5.136 1.00 98.06 288 TRP A CA 1
ATOM 2248 C C . TRP A 1 288 ? -7.153 -0.378 3.932 1.00 98.06 288 TRP A C 1
ATOM 2250 O O . TRP A 1 288 ? -6.238 -0.870 3.273 1.00 98.06 288 TRP A O 1
ATOM 2260 N N . GLN A 1 289 ? -7.662 0.815 3.647 1.00 96.81 289 GLN A N 1
ATOM 2261 C CA . GLN A 1 289 ? -7.293 1.586 2.468 1.00 96.81 289 GLN A CA 1
ATOM 2262 C C . GLN A 1 289 ? -6.301 2.688 2.821 1.00 96.81 289 GLN A C 1
ATOM 2264 O O . GLN A 1 289 ? -6.471 3.418 3.796 1.00 96.81 289 GLN A O 1
ATOM 2269 N N . ARG A 1 290 ? -5.270 2.838 1.991 1.00 95.88 290 ARG A N 1
ATOM 2270 C CA . ARG A 1 290 ? -4.375 3.998 2.045 1.00 95.88 290 ARG A CA 1
ATOM 2271 C C . ARG A 1 290 ? -5.114 5.277 1.651 1.00 95.88 290 ARG A C 1
ATOM 2273 O O . ARG A 1 290 ? -6.116 5.244 0.939 1.00 95.88 290 ARG A O 1
ATOM 2280 N N . VAL A 1 291 ? -4.530 6.413 2.003 1.00 95.12 291 VAL A N 1
ATOM 2281 C CA . VAL A 1 291 ? -5.022 7.744 1.624 1.00 95.12 291 VAL A CA 1
ATOM 2282 C C . VAL A 1 291 ? -4.065 8.453 0.665 1.00 95.12 291 VAL A C 1
ATOM 2284 O O . VAL A 1 291 ? -2.867 8.145 0.658 1.00 95.12 291 VAL A O 1
ATOM 2287 N N . PRO A 1 292 ? -4.551 9.423 -0.131 1.00 95.38 292 PRO A N 1
ATOM 2288 C CA . PRO A 1 292 ? -3.665 10.275 -0.903 1.00 95.38 292 PRO A CA 1
ATOM 2289 C C . PRO A 1 292 ? -2.826 11.164 0.024 1.00 95.38 292 PRO A C 1
ATOM 2291 O O . PRO A 1 292 ? -3.264 11.605 1.099 1.00 95.38 292 PRO A O 1
ATOM 2294 N N . ALA A 1 293 ? -1.613 11.454 -0.431 1.00 95.38 293 ALA A N 1
ATOM 2295 C CA . ALA A 1 293 ? -0.774 12.500 0.122 1.00 95.38 293 ALA A CA 1
ATOM 2296 C C . ALA A 1 293 ? -1.456 13.868 -0.040 1.00 95.38 293 ALA A C 1
ATOM 2298 O O . ALA A 1 293 ? -2.174 14.109 -1.008 1.00 95.38 293 ALA A O 1
ATOM 2299 N N . SER A 1 294 ? -1.193 14.785 0.885 1.00 93.62 294 SER A N 1
ATOM 2300 C CA . SER A 1 294 ? -1.624 16.179 0.762 1.00 93.62 294 SER A CA 1
ATOM 2301 C C . SER A 1 294 ? -0.879 16.879 -0.380 1.00 93.62 294 SER A C 1
ATOM 2303 O O . SER A 1 294 ? 0.294 16.594 -0.614 1.00 93.62 294 SER A O 1
ATOM 2305 N N . ASP A 1 295 ? -1.486 17.881 -1.018 1.00 91.62 295 ASP A N 1
ATOM 2306 C CA . ASP A 1 295 ? -0.878 18.627 -2.140 1.00 91.62 295 ASP A CA 1
ATOM 2307 C C . ASP A 1 295 ? 0.516 19.212 -1.830 1.00 91.62 295 ASP A C 1
ATOM 2309 O O . ASP A 1 295 ? 1.361 19.378 -2.711 1.00 91.62 295 ASP A O 1
ATOM 2313 N N . ASN A 1 296 ? 0.783 19.504 -0.555 1.00 91.06 296 ASN A N 1
ATOM 2314 C CA . ASN A 1 296 ? 2.037 20.067 -0.061 1.00 91.06 296 ASN A CA 1
ATOM 2315 C C . ASN A 1 296 ? 3.041 19.024 0.474 1.00 91.06 296 ASN A C 1
ATOM 2317 O O . ASN A 1 296 ? 4.035 19.414 1.089 1.00 91.06 296 ASN A O 1
ATOM 2321 N N . TRP A 1 297 ? 2.834 17.719 0.248 1.00 93.31 297 TRP A N 1
ATOM 2322 C CA . TRP A 1 297 ? 3.644 16.630 0.829 1.00 93.31 297 TRP A CA 1
ATOM 2323 C C . TRP A 1 297 ? 5.158 16.776 0.621 1.00 93.31 297 TRP A C 1
ATOM 2325 O O . TRP A 1 297 ? 5.965 16.333 1.448 1.00 93.31 297 TRP A O 1
ATOM 2335 N N . ARG A 1 298 ? 5.550 17.420 -0.485 1.00 93.31 298 ARG A N 1
ATOM 2336 C CA . ARG A 1 298 ? 6.951 17.648 -0.846 1.00 93.31 298 ARG A CA 1
ATOM 2337 C C . ARG A 1 298 ? 7.673 18.480 0.208 1.00 93.31 298 ARG A C 1
ATOM 2339 O O . ARG A 1 298 ? 8.729 18.093 0.697 1.00 93.31 298 ARG A O 1
ATOM 2346 N N . THR A 1 299 ? 7.064 19.586 0.618 1.00 89.69 299 THR A N 1
ATOM 2347 C CA . THR A 1 299 ? 7.645 20.529 1.582 1.00 89.69 299 THR A CA 1
ATOM 2348 C C . THR A 1 299 ? 7.162 20.279 3.009 1.00 89.69 299 THR A C 1
ATOM 2350 O O . THR A 1 299 ? 7.850 20.640 3.961 1.00 89.69 299 THR A O 1
ATOM 2353 N N . PHE A 1 300 ? 6.038 19.583 3.184 1.00 90.31 300 PHE A N 1
ATOM 2354 C CA . PHE A 1 300 ? 5.438 19.290 4.481 1.00 90.31 300 PHE A CA 1
ATOM 2355 C C . PHE A 1 300 ? 5.438 17.781 4.766 1.00 90.31 300 PHE A C 1
ATOM 2357 O O . PHE A 1 300 ? 4.641 17.035 4.205 1.00 90.31 300 PHE A O 1
ATOM 2364 N N . PHE A 1 301 ? 6.343 17.317 5.642 1.00 89.62 301 PHE A N 1
ATOM 2365 C CA . PHE A 1 301 ? 6.534 15.880 5.911 1.00 89.62 301 PHE A CA 1
ATOM 2366 C C . PHE A 1 301 ? 5.245 15.156 6.331 1.00 89.62 301 PHE A C 1
ATOM 2368 O O . PHE A 1 301 ? 4.935 14.151 5.697 1.00 89.62 301 PHE A O 1
ATOM 2375 N N . PRO A 1 302 ? 4.429 15.665 7.278 1.00 91.12 302 PRO A N 1
ATOM 2376 C CA . PRO A 1 302 ? 3.163 15.022 7.641 1.00 91.12 302 PRO A CA 1
ATOM 2377 C C . PRO A 1 302 ? 2.135 14.941 6.503 1.00 91.12 302 PRO A C 1
ATOM 2379 O O . PRO A 1 302 ? 1.171 14.187 6.612 1.00 91.12 302 PRO A O 1
ATOM 2382 N N . GLY A 1 303 ? 2.334 15.692 5.414 1.00 93.06 303 GLY A N 1
ATOM 2383 C CA . GLY A 1 303 ? 1.531 15.607 4.198 1.00 93.06 303 GLY A CA 1
ATOM 2384 C C . GLY A 1 303 ? 1.831 14.373 3.343 1.00 93.06 303 GLY A C 1
ATOM 2385 O O . GLY A 1 303 ? 1.052 14.081 2.447 1.00 93.06 303 GLY A O 1
ATOM 2386 N N . ILE A 1 304 ? 2.909 13.620 3.605 1.00 94.31 304 ILE A N 1
ATOM 2387 C CA . ILE A 1 304 ? 3.215 12.386 2.860 1.00 94.31 304 ILE A CA 1
ATOM 2388 C C . ILE A 1 304 ? 2.139 11.322 3.100 1.00 94.31 304 ILE A C 1
ATOM 2390 O O . ILE A 1 304 ? 1.691 10.697 2.146 1.00 94.31 304 ILE A O 1
ATOM 2394 N N . ARG A 1 305 ? 1.714 11.130 4.355 1.00 94.44 305 ARG A N 1
ATOM 2395 C CA . ARG A 1 305 ? 0.597 10.254 4.756 1.00 94.44 305 ARG A CA 1
ATOM 2396 C C . ARG A 1 305 ? 0.692 8.780 4.331 1.00 94.44 305 ARG A C 1
ATOM 2398 O O . ARG A 1 305 ? -0.296 8.071 4.469 1.00 94.44 305 ARG A O 1
ATOM 2405 N N . PHE A 1 306 ? 1.855 8.279 3.893 1.00 96.38 306 PHE A N 1
ATOM 2406 C CA . PHE A 1 306 ? 2.004 6.856 3.540 1.00 96.38 306 PHE A CA 1
ATOM 2407 C C . PHE A 1 306 ? 1.628 5.924 4.697 1.00 96.38 306 PHE A C 1
ATOM 2409 O O . PHE A 1 306 ? 1.228 4.791 4.462 1.00 96.38 306 PHE A O 1
ATOM 2416 N N . TRP A 1 307 ? 1.786 6.399 5.935 1.00 95.88 307 TRP A N 1
ATOM 2417 C CA . TRP A 1 307 ? 1.531 5.634 7.145 1.00 95.88 307 TRP A CA 1
ATOM 2418 C C . TRP A 1 307 ? 0.050 5.488 7.501 1.00 95.88 307 TRP A C 1
ATOM 2420 O O . TRP A 1 307 ? -0.277 4.644 8.329 1.00 95.88 307 TRP A O 1
ATOM 2430 N N . HIS A 1 308 ? -0.830 6.302 6.918 1.00 96.88 308 HIS A N 1
ATOM 2431 C CA . HIS A 1 308 ? -2.219 6.402 7.344 1.00 96.88 308 HIS A CA 1
ATOM 2432 C C . HIS A 1 308 ? -3.117 5.479 6.517 1.00 96.88 308 HIS A C 1
ATOM 2434 O O . HIS A 1 308 ? -3.219 5.635 5.295 1.00 96.88 308 HIS A O 1
ATOM 2440 N N . TYR A 1 309 ? -3.772 4.536 7.190 1.00 98.44 309 TYR A N 1
ATOM 2441 C CA . TYR A 1 309 ? -4.744 3.620 6.596 1.00 98.44 309 TYR A CA 1
ATOM 2442 C C . TYR A 1 309 ? -6.080 3.735 7.316 1.00 98.44 309 TYR A C 1
ATOM 2444 O O . TYR A 1 309 ? -6.126 3.855 8.539 1.00 98.44 309 TYR A O 1
ATOM 2452 N N . GLU A 1 310 ? -7.165 3.660 6.557 1.00 98.25 310 GLU A N 1
ATOM 2453 C CA . GLU A 1 310 ? -8.527 3.864 7.040 1.00 98.25 310 GLU A CA 1
ATOM 2454 C C . GLU A 1 310 ? -9.421 2.690 6.620 1.00 98.25 310 GLU A C 1
ATOM 2456 O O . GLU A 1 310 ? -9.340 2.219 5.484 1.00 98.25 310 GLU A O 1
ATOM 2461 N N . ASN A 1 311 ? -10.311 2.247 7.509 1.00 98.19 311 ASN A N 1
ATOM 2462 C CA . ASN A 1 311 ? -11.347 1.261 7.199 1.00 98.19 311 ASN A CA 1
ATOM 2463 C C . ASN A 1 311 ? -12.736 1.911 7.293 1.00 98.19 311 ASN A C 1
ATOM 2465 O O . ASN A 1 311 ? -13.375 1.969 8.350 1.00 98.19 311 ASN A O 1
ATOM 2469 N N . ARG A 1 312 ? -13.179 2.456 6.154 1.00 96.69 312 ARG A N 1
ATOM 2470 C CA . ARG A 1 312 ? -14.381 3.300 6.071 1.00 96.69 312 ARG A CA 1
ATOM 2471 C C . ARG A 1 312 ? -15.685 2.516 5.954 1.00 96.69 312 ARG A C 1
ATOM 2473 O O . ARG A 1 312 ? -16.729 3.058 6.285 1.00 96.69 312 ARG A O 1
ATOM 2480 N N . GLN A 1 313 ? -15.646 1.287 5.428 1.00 94.25 313 GLN A N 1
ATOM 2481 C CA . GLN A 1 313 ? -16.835 0.470 5.113 1.00 94.25 313 GLN A CA 1
ATOM 2482 C C . GLN A 1 313 ? -17.944 1.237 4.353 1.00 94.25 313 GLN A C 1
ATOM 2484 O O . GLN A 1 313 ? -19.131 0.992 4.543 1.00 94.25 313 GLN A O 1
ATOM 2489 N N . GLY A 1 314 ? -17.557 2.185 3.489 1.00 93.69 314 GLY A N 1
ATOM 2490 C CA . GLY A 1 314 ? -18.485 3.008 2.705 1.00 93.69 314 GLY A CA 1
ATOM 2491 C C . GLY A 1 314 ? -19.138 4.180 3.450 1.00 93.69 314 GLY A C 1
ATOM 2492 O O . GLY A 1 314 ? -19.949 4.875 2.846 1.00 93.69 314 GLY A O 1
ATOM 2493 N N . LEU A 1 315 ? -18.785 4.423 4.715 1.00 96.25 315 LEU A N 1
ATOM 2494 C CA . LEU A 1 315 ? -19.330 5.521 5.517 1.00 96.25 315 LEU A CA 1
ATOM 2495 C C . LEU A 1 315 ? -18.707 6.875 5.154 1.00 96.25 315 LEU A C 1
ATOM 2497 O O . LEU A 1 315 ? -17.521 6.972 4.808 1.00 96.25 315 LEU A O 1
ATOM 2501 N N . ALA A 1 316 ? -19.493 7.939 5.311 1.00 96.00 316 ALA A N 1
ATOM 2502 C CA . ALA A 1 316 ? -18.964 9.285 5.480 1.00 96.00 316 ALA A CA 1
ATOM 2503 C C . ALA A 1 316 ? -18.357 9.455 6.885 1.00 96.00 316 ALA A C 1
ATOM 2505 O O . ALA A 1 316 ? -18.675 8.721 7.822 1.00 96.00 316 ALA A O 1
ATOM 2506 N N . TRP A 1 317 ? -17.474 10.444 7.050 1.00 94.75 317 TRP A N 1
ATOM 2507 C CA . TRP A 1 317 ? -16.792 10.660 8.330 1.00 94.75 317 TRP A CA 1
ATOM 2508 C C . TRP A 1 317 ? -17.775 10.980 9.467 1.00 94.75 317 TRP A C 1
ATOM 2510 O O . TRP A 1 317 ? -17.648 10.434 10.557 1.00 94.75 317 TRP A O 1
ATOM 2520 N N . ASP A 1 318 ? -18.792 11.810 9.225 1.00 94.81 318 ASP A N 1
ATOM 2521 C CA . ASP A 1 318 ? -19.783 12.171 10.244 1.00 94.81 318 ASP A CA 1
ATOM 2522 C C . ASP A 1 318 ? -20.708 11.005 10.626 1.00 94.81 318 ASP A C 1
ATOM 2524 O O . ASP A 1 318 ? -21.178 10.951 11.761 1.00 94.81 318 ASP A O 1
ATOM 2528 N N . GLU A 1 319 ? -20.943 10.063 9.709 1.00 95.81 319 GLU A N 1
ATOM 2529 C CA . GLU A 1 319 ? -21.651 8.812 9.994 1.00 95.81 319 GLU A CA 1
ATOM 2530 C C . GLU A 1 319 ? -20.812 7.913 10.902 1.00 95.81 319 GLU A C 1
ATOM 2532 O O . GLU A 1 319 ? -21.309 7.459 11.930 1.00 95.81 319 GLU A O 1
ATOM 2537 N N . ALA A 1 320 ? -19.528 7.736 10.579 1.00 95.62 320 ALA A N 1
ATOM 2538 C CA . ALA A 1 320 ? -18.596 6.969 11.400 1.00 95.62 320 ALA A CA 1
ATOM 2539 C C . ALA A 1 320 ? -18.412 7.570 12.805 1.00 95.62 320 ALA A C 1
ATOM 2541 O O . ALA A 1 320 ? -18.246 6.840 13.771 1.00 95.62 320 ALA A O 1
ATOM 2542 N N . MET A 1 321 ? -18.482 8.896 12.946 1.00 94.12 321 MET A N 1
ATOM 2543 C CA . MET A 1 321 ? -18.403 9.579 14.245 1.00 94.12 321 MET A CA 1
ATOM 2544 C C . MET A 1 321 ? -19.664 9.444 15.114 1.00 94.12 321 MET A C 1
ATOM 2546 O O . MET A 1 321 ? -19.636 9.839 16.280 1.00 94.12 321 MET A O 1
ATOM 2550 N N . ARG A 1 322 ? -20.785 8.975 14.550 1.00 91.38 322 ARG A N 1
ATOM 2551 C CA . ARG A 1 322 ? -22.038 8.717 15.286 1.00 91.38 322 ARG A CA 1
ATOM 2552 C C . ARG A 1 322 ? -22.154 7.275 15.778 1.00 91.38 322 ARG A C 1
ATOM 2554 O O . ARG A 1 322 ? -23.104 6.984 16.509 1.00 91.38 322 ARG A O 1
ATOM 2561 N N . GLU A 1 323 ? -21.248 6.402 15.340 1.00 89.00 323 GLU A N 1
ATOM 2562 C CA . GLU A 1 323 ? -21.051 5.067 15.914 1.00 89.00 323 GLU A CA 1
ATOM 2563 C C . GLU A 1 323 ? -20.507 5.158 17.348 1.00 89.00 323 GLU A C 1
ATOM 2565 O O . GLU A 1 323 ? -20.919 4.311 18.172 1.00 89.00 323 GLU A O 1
#

Radius of gyration: 22.6 Å; chains: 1; bounding box: 52×55×63 Å

Sequence (323 aa):
DGRFLAYYDHSTGFPLLSALPLDENGNRAGAAISLGQQGYQPAWSPNSESLVFVVDKGERSFLMAGDPNAWGVAPQTFASNGRLANPSWSAITLPLDIIENWQGIDGNQSDEPLYIEAMAPPPTNTLAAPVQLFQLPVNAPSPYLSDKVDQSFLALRQRVVQETGWDYLGQLDNMFVSLDGQPLPGQPAESWNKAGRAIDVRYQDVLAFDPQVEIVREDIGTETYWRIYLRATAQDGSMGQPLRTLPWDFRARFGNEPRYYNEGGKLKDAIPAGYYVDFTALAADYGWQRVPASDNWRTFFPGIRFWHYENRQGLAWDEAMRE